Protein AF-A0A8H7Q901-F1 (afdb_monomer)

Foldseek 3Di:
DDDPPPDPPDDDPPDPPDDDDPPDDPDPPPVPPPPVPPDDDDDDDDDDDDDDDDDDPVVVVVVVVVVVVVVVVVVVVVVVVVVVVPDPDDPVVVVVVVVVVVVVVVVVVVVVCCVVCVVVPPPPVPPPLVPQDDDDPVSVVVSVVVVCVVLVVCVPPPCSVVCVVVVLVVVCVVPDPVVVVVVVVVVVVVVVVVVVVVVVVPDDPDDDPDDDDPPPDDPDDDDDDPPPPPPPPPPPPPD

Structure (mmCIF, N/CA/C/O backbone):
data_AF-A0A8H7Q901-F1
#
_entry.id   AF-A0A8H7Q901-F1
#
loop_
_atom_site.group_PDB
_atom_site.id
_atom_site.type_symbol
_atom_site.label_atom_id
_atom_site.label_alt_id
_atom_site.label_comp_id
_atom_site.label_asym_id
_atom_site.label_entity_id
_atom_site.label_seq_id
_atom_site.pdbx_PDB_ins_code
_atom_site.Cartn_x
_atom_site.Cartn_y
_atom_site.Cartn_z
_atom_site.occupancy
_atom_site.B_iso_or_equiv
_atom_site.auth_seq_id
_atom_site.auth_comp_id
_atom_site.auth_asym_id
_atom_site.auth_atom_id
_atom_site.pdbx_PDB_model_num
ATOM 1 N N . MET A 1 1 ? 33.522 -3.440 52.151 1.00 46.22 1 MET A N 1
ATOM 2 C CA . MET A 1 1 ? 33.602 -2.912 50.774 1.00 46.22 1 MET A CA 1
ATOM 3 C C . MET A 1 1 ? 32.156 -2.751 50.307 1.00 46.22 1 MET A C 1
ATOM 5 O O . MET A 1 1 ? 31.699 -3.537 49.499 1.00 46.22 1 MET A O 1
ATOM 9 N N . SER A 1 2 ? 31.296 -1.985 50.985 1.00 53.91 2 SER A N 1
ATOM 10 C CA . SER A 1 2 ? 31.384 -0.541 51.280 1.00 53.91 2 SER A CA 1
ATOM 11 C C . SER A 1 2 ? 31.499 0.274 49.997 1.00 53.91 2 SER A C 1
ATOM 13 O O . SER A 1 2 ? 32.542 0.880 49.797 1.00 53.91 2 SER A O 1
ATOM 15 N N . ASP A 1 3 ? 30.481 0.189 49.129 1.00 59.47 3 ASP A N 1
ATOM 16 C CA . ASP A 1 3 ? 30.225 1.198 48.084 1.00 59.47 3 ASP A CA 1
ATOM 17 C C . ASP A 1 3 ? 28.804 1.105 47.471 1.00 59.47 3 ASP A C 1
ATOM 19 O O . ASP A 1 3 ? 28.636 1.065 46.260 1.00 59.47 3 ASP A O 1
ATOM 23 N N . TRP A 1 4 ? 27.764 0.969 48.305 1.00 64.19 4 TRP A N 1
ATOM 24 C CA . TRP A 1 4 ? 26.349 1.048 47.869 1.00 64.19 4 TRP A CA 1
ATOM 25 C C . TRP A 1 4 ? 25.465 1.831 48.860 1.00 64.19 4 TRP A C 1
ATOM 27 O O . TRP A 1 4 ? 24.243 1.791 48.775 1.00 64.19 4 TRP A O 1
ATOM 37 N N . GLU A 1 5 ? 26.078 2.544 49.811 1.00 56.78 5 GLU A N 1
ATOM 38 C CA . GLU A 1 5 ? 25.387 3.285 50.881 1.00 56.78 5 GLU A CA 1
ATOM 39 C C . GLU A 1 5 ? 25.834 4.756 50.931 1.00 56.78 5 GLU A C 1
ATOM 41 O O . GLU A 1 5 ? 25.843 5.374 51.987 1.00 56.78 5 GLU A O 1
ATOM 46 N N . ASN A 1 6 ? 26.257 5.326 49.796 1.00 56.41 6 ASN A N 1
ATOM 47 C CA . ASN A 1 6 ? 26.693 6.721 49.758 1.00 56.41 6 ASN A CA 1
ATOM 48 C C . ASN A 1 6 ? 26.510 7.374 48.379 1.00 56.41 6 ASN A C 1
ATOM 50 O O . ASN A 1 6 ? 27.482 7.816 47.776 1.00 56.41 6 ASN A O 1
ATOM 54 N N . ASP A 1 7 ? 25.263 7.414 47.904 1.00 52.50 7 ASP A N 1
ATOM 55 C CA . ASP A 1 7 ? 24.845 8.294 46.797 1.00 52.50 7 ASP A CA 1
ATOM 56 C C . ASP A 1 7 ? 23.391 8.775 46.996 1.00 52.50 7 ASP A C 1
ATOM 58 O O . ASP A 1 7 ? 22.541 8.725 46.110 1.00 52.50 7 ASP A O 1
ATOM 62 N N . PHE A 1 8 ? 23.086 9.186 48.231 1.00 44.50 8 PHE A N 1
ATOM 63 C CA . PHE A 1 8 ? 21.979 10.097 48.526 1.00 44.50 8 PHE A CA 1
ATOM 64 C C . PHE A 1 8 ? 22.620 11.456 48.831 1.00 44.50 8 PHE A C 1
ATOM 66 O O . PHE A 1 8 ? 22.685 11.895 49.977 1.00 44.50 8 PHE A O 1
ATOM 73 N N . ASP A 1 9 ? 23.208 12.052 47.791 1.00 44.59 9 ASP A N 1
ATOM 74 C CA . ASP A 1 9 ? 23.588 13.462 47.778 1.00 44.59 9 ASP A CA 1
ATOM 75 C C . ASP A 1 9 ? 22.303 14.288 47.964 1.00 44.59 9 ASP A C 1
ATOM 77 O O . ASP A 1 9 ? 21.451 14.389 47.082 1.00 44.59 9 ASP A O 1
ATOM 81 N N . ASP A 1 10 ? 22.099 14.700 49.213 1.00 53.47 10 ASP A N 1
ATOM 82 C CA . ASP A 1 10 ? 21.760 16.053 49.655 1.00 53.47 10 ASP A CA 1
ATOM 83 C C . ASP A 1 10 ? 21.406 17.051 48.528 1.00 53.47 10 ASP A C 1
ATOM 85 O O . ASP A 1 10 ? 22.178 17.932 48.155 1.00 53.47 10 ASP A O 1
ATOM 89 N N . ASP A 1 11 ? 20.183 16.943 48.013 1.00 46.31 11 ASP A N 1
ATOM 90 C CA . ASP A 1 11 ? 19.504 18.023 47.296 1.00 46.31 11 ASP A CA 1
ATOM 91 C C . ASP A 1 11 ? 18.198 18.323 48.045 1.00 46.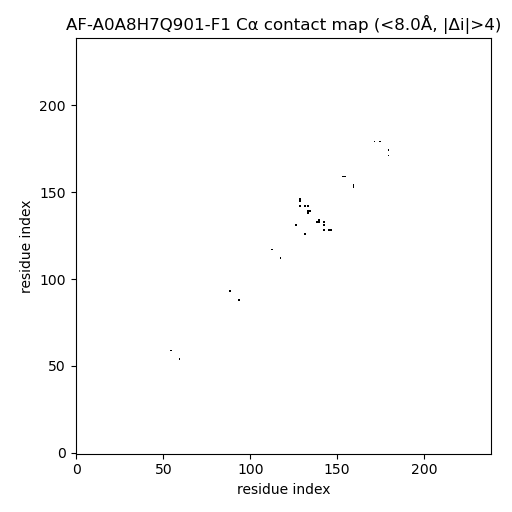31 11 ASP A C 1
ATOM 93 O O . ASP A 1 11 ? 17.118 17.814 47.734 1.00 46.31 11 ASP A O 1
ATOM 97 N N . GLU A 1 12 ? 18.315 19.111 49.117 1.00 49.34 12 GLU A N 1
ATOM 98 C CA . GLU A 1 12 ? 17.187 19.720 49.820 1.00 49.34 12 GLU A CA 1
ATOM 99 C C . GLU A 1 12 ? 16.461 20.716 48.890 1.00 49.34 12 GLU A C 1
ATOM 101 O O . GLU A 1 12 ? 17.015 21.774 48.570 1.00 49.34 12 GLU A O 1
ATOM 106 N N . PRO A 1 13 ? 15.184 20.509 48.507 1.00 46.97 13 PRO A N 1
ATOM 107 C CA . PRO A 1 13 ? 14.391 21.612 47.999 1.00 46.97 13 PRO A CA 1
ATOM 108 C C . PRO A 1 13 ? 13.934 22.460 49.190 1.00 46.97 13 PRO A C 1
ATOM 110 O O . PRO A 1 13 ? 12.958 22.151 49.875 1.00 46.97 13 PRO A O 1
ATOM 113 N N . ILE A 1 14 ? 14.649 23.562 49.418 1.00 47.44 14 ILE A N 1
ATOM 114 C CA . ILE A 1 14 ? 14.268 24.654 50.316 1.00 47.44 14 ILE A CA 1
ATOM 115 C C . ILE A 1 14 ? 12.877 25.137 49.883 1.00 47.44 14 ILE A C 1
ATOM 117 O O . ILE A 1 14 ? 12.739 25.904 48.934 1.00 47.44 14 ILE A O 1
ATOM 121 N N . VAL A 1 15 ? 11.824 24.655 50.540 1.00 47.81 15 VAL A N 1
ATOM 122 C CA . VAL A 1 15 ? 10.441 25.066 50.281 1.00 47.81 15 VAL A CA 1
ATOM 123 C C . VAL A 1 15 ? 10.232 26.484 50.821 1.00 47.81 15 VAL A C 1
ATOM 125 O O . VAL A 1 15 ? 10.213 26.671 52.042 1.00 47.81 15 VAL A O 1
ATOM 128 N N . PRO A 1 16 ? 10.036 27.518 49.977 1.00 49.41 16 PRO A N 1
ATOM 129 C CA . PRO A 1 16 ? 9.579 28.797 50.484 1.00 49.41 16 PRO A CA 1
ATOM 130 C C . PRO A 1 16 ? 8.121 28.638 50.921 1.00 49.41 16 PRO A C 1
ATOM 132 O O . PRO A 1 16 ? 7.214 28.463 50.106 1.00 49.41 16 PRO A O 1
ATOM 135 N N . VAL A 1 17 ? 7.896 28.713 52.232 1.00 53.50 17 VAL A N 1
ATOM 136 C CA . VAL A 1 17 ? 6.573 28.827 52.851 1.00 53.50 17 VAL A CA 1
ATOM 137 C C . VAL A 1 17 ? 5.909 30.110 52.345 1.00 53.50 17 VAL A C 1
ATOM 139 O O . VAL A 1 17 ? 6.085 31.192 52.906 1.00 53.50 17 VAL A O 1
ATOM 142 N N . VAL A 1 18 ? 5.127 30.004 51.271 1.00 53.41 18 VAL A N 1
ATOM 143 C CA . VAL A 1 18 ? 4.243 31.076 50.812 1.00 53.41 18 VAL A CA 1
ATOM 144 C C . VAL A 1 18 ? 2.887 30.889 51.482 1.00 53.41 18 VAL A C 1
ATOM 146 O O . VAL A 1 18 ? 2.008 30.186 50.995 1.00 53.41 18 VAL A O 1
ATOM 149 N N . LYS A 1 19 ? 2.711 31.567 52.619 1.00 53.53 19 LYS A N 1
ATOM 150 C CA . LYS A 1 19 ? 1.390 31.886 53.170 1.00 53.53 19 LYS A CA 1
ATOM 151 C C . LYS A 1 19 ? 0.715 32.916 52.252 1.00 53.53 19 LYS A C 1
ATOM 153 O O . LYS A 1 19 ? 1.080 34.089 52.273 1.00 53.53 19 LYS A O 1
ATOM 158 N N . LYS A 1 20 ? -0.273 32.488 51.467 1.00 51.53 20 LYS A N 1
ATOM 159 C CA . LYS A 1 20 ? -1.279 33.345 50.810 1.00 51.53 20 LYS A CA 1
ATOM 160 C C . LYS A 1 20 ? -2.646 32.744 51.143 1.00 51.53 20 LYS A C 1
ATOM 162 O O . LYS A 1 20 ? -2.979 31.687 50.631 1.00 51.53 20 LYS A O 1
ATOM 167 N N . LYS A 1 21 ? -3.305 33.225 52.203 1.00 50.38 21 LYS A N 1
ATOM 168 C CA . LYS A 1 21 ? -4.365 34.251 52.119 1.00 50.38 21 LYS A CA 1
ATOM 169 C C . LYS A 1 21 ? -5.411 33.904 51.049 1.00 50.38 21 LYS A C 1
ATOM 171 O O . LYS A 1 21 ? -5.383 34.479 49.970 1.00 50.38 21 LYS A O 1
ATOM 176 N N . TRP A 1 22 ? -6.281 32.961 51.402 1.00 44.06 22 TRP A N 1
ATOM 177 C CA . TRP A 1 22 ? -7.620 32.738 50.836 1.00 44.06 22 TRP A CA 1
ATOM 178 C C . TRP A 1 22 ? -8.606 32.518 51.994 1.00 44.06 22 TRP A C 1
ATOM 180 O O . TRP A 1 22 ? -9.410 31.598 52.001 1.00 44.06 22 TRP A O 1
ATOM 190 N N . ASP A 1 23 ? -8.433 33.339 53.025 1.00 48.22 23 ASP A N 1
ATOM 191 C CA . ASP A 1 23 ? -9.336 33.498 54.156 1.00 48.22 23 ASP A CA 1
ATOM 192 C C . ASP A 1 23 ? -9.845 34.930 53.998 1.00 48.22 23 ASP A C 1
ATOM 194 O O . ASP A 1 23 ? -9.085 35.846 54.323 1.00 48.22 23 ASP A O 1
ATOM 198 N N . ASP A 1 24 ? -10.962 35.080 53.267 1.00 44.91 24 ASP A N 1
ATOM 199 C CA . ASP A 1 24 ? -11.898 36.226 53.207 1.00 44.91 24 ASP A CA 1
ATOM 200 C C . ASP A 1 24 ? -12.668 36.248 51.861 1.00 44.91 24 ASP A C 1
ATOM 202 O O . ASP A 1 24 ? -12.424 37.092 51.001 1.00 44.91 24 ASP A O 1
ATOM 206 N N . GLU A 1 25 ? -13.586 35.300 51.647 1.00 41.22 25 GLU A N 1
ATOM 207 C CA . GLU A 1 25 ? -14.764 35.567 50.803 1.00 41.22 25 GLU A CA 1
ATOM 208 C C . GLU A 1 25 ? -15.979 34.888 51.439 1.00 41.22 25 GLU A C 1
ATOM 210 O O . GLU A 1 25 ? -16.488 33.853 51.013 1.00 41.22 25 GLU A O 1
ATOM 215 N N . ASP A 1 26 ? -16.355 35.490 52.563 1.00 52.47 26 ASP A N 1
ATOM 216 C CA . ASP A 1 26 ? -17.619 35.365 53.271 1.00 52.47 26 ASP A CA 1
ATOM 217 C C . ASP A 1 26 ? -18.757 35.828 52.341 1.00 52.47 26 ASP A C 1
ATOM 219 O O . ASP A 1 26 ? -19.263 36.948 52.423 1.00 52.47 26 ASP A O 1
ATOM 223 N N . VAL A 1 27 ? -19.115 34.975 51.384 1.00 44.22 27 VAL A N 1
ATOM 224 C CA . VAL A 1 27 ? -20.423 35.007 50.737 1.00 44.22 27 VAL A CA 1
ATOM 225 C C . VAL A 1 27 ? -21.016 33.624 50.911 1.00 44.22 27 VAL A C 1
ATOM 227 O O . VAL A 1 27 ? -20.783 32.697 50.137 1.00 44.22 27 VAL A O 1
ATOM 230 N N . GLU A 1 28 ? -21.775 33.514 51.998 1.00 47.75 28 GLU A N 1
ATOM 231 C CA . GLU A 1 28 ? -22.986 32.714 52.080 1.00 47.75 28 GLU A CA 1
ATOM 232 C C . GLU A 1 28 ? -23.812 32.924 50.798 1.00 47.75 28 GLU A C 1
ATOM 234 O O . GLU A 1 28 ? -24.764 33.702 50.760 1.00 47.75 28 GLU A O 1
ATOM 239 N N . ASP A 1 29 ? -23.461 32.221 49.721 1.00 41.72 29 ASP A N 1
ATOM 240 C CA . ASP A 1 29 ? -24.448 31.831 48.729 1.00 41.72 29 ASP A CA 1
ATOM 241 C C . ASP A 1 29 ? -25.296 30.765 49.420 1.00 41.72 29 ASP A C 1
ATOM 243 O O . ASP A 1 29 ? -25.076 29.555 49.336 1.00 41.72 29 ASP A O 1
ATOM 247 N N . ASP A 1 30 ? -26.261 31.277 50.178 1.00 47.97 30 ASP A N 1
ATOM 248 C CA . ASP A 1 30 ? -27.582 30.709 50.344 1.00 47.97 30 ASP A CA 1
ATOM 249 C C . ASP A 1 30 ? -28.081 30.335 48.939 1.00 47.97 30 ASP A C 1
ATOM 251 O O . ASP A 1 30 ? -28.736 31.113 48.235 1.00 47.97 30 ASP A O 1
ATOM 255 N N . ILE A 1 31 ? -27.657 29.153 48.469 1.00 44.69 31 ILE A N 1
ATOM 256 C CA . ILE A 1 31 ? -28.121 28.503 47.244 1.00 44.69 31 ILE A CA 1
ATOM 257 C C . ILE A 1 31 ? -29.565 28.088 47.514 1.00 44.69 31 ILE A C 1
ATOM 259 O O . ILE A 1 31 ? -29.903 26.934 47.745 1.00 44.69 31 ILE A O 1
ATOM 263 N N . LYS A 1 32 ? -30.416 29.109 47.479 1.00 50.25 32 LYS A N 1
ATOM 264 C CA . LYS A 1 32 ? -31.666 29.175 46.751 1.00 50.25 32 LYS A CA 1
ATOM 265 C C . LYS A 1 32 ? -32.485 27.889 46.833 1.00 50.25 32 LYS A C 1
ATOM 267 O O . LYS A 1 32 ? -32.795 27.274 45.816 1.00 50.25 32 LYS A O 1
ATOM 272 N N . GLU A 1 33 ? -33.012 27.637 48.026 1.00 44.81 33 GLU A N 1
ATOM 273 C CA . GLU A 1 33 ? -34.285 26.924 48.220 1.00 44.81 33 GLU A CA 1
ATOM 274 C C . GLU A 1 33 ? -35.483 27.681 47.579 1.00 44.81 33 GLU A C 1
ATOM 276 O O . GLU A 1 33 ? -36.621 27.233 47.618 1.00 44.81 33 GLU A O 1
ATOM 281 N N . SER A 1 34 ? -35.245 28.804 46.889 1.00 49.66 34 SER A N 1
ATOM 282 C CA . SER A 1 34 ? -36.227 29.590 46.125 1.00 49.66 34 SER A CA 1
ATOM 283 C C . SER A 1 34 ? -36.411 29.092 44.673 1.00 49.66 34 SER A C 1
ATOM 285 O O . SER A 1 34 ? -36.501 29.882 43.734 1.00 49.66 34 SER A O 1
ATOM 287 N N . TRP A 1 35 ? -36.446 27.770 44.477 1.00 57.84 35 TRP A N 1
ATOM 288 C CA . TRP A 1 35 ? -36.958 27.133 43.248 1.00 57.84 35 TRP A CA 1
ATOM 289 C C . TRP A 1 35 ? -38.221 26.277 43.485 1.00 57.84 35 TRP A C 1
ATOM 291 O O . TRP A 1 35 ? -38.806 25.814 42.510 1.00 57.84 35 TRP A O 1
ATOM 301 N N . GLU A 1 36 ? -38.694 26.127 44.733 1.00 43.22 36 GLU A N 1
ATOM 302 C CA . GLU A 1 36 ? -40.041 25.597 45.055 1.00 43.22 36 GLU A CA 1
ATOM 303 C C . GLU A 1 36 ? -41.056 26.694 45.453 1.00 43.22 36 GLU A C 1
ATOM 305 O O . GLU A 1 36 ? -42.213 26.385 45.712 1.00 43.22 36 GLU A O 1
ATOM 310 N N . GLU A 1 37 ? -40.677 27.979 45.432 1.00 43.84 37 GLU A N 1
ATOM 311 C CA . GLU A 1 37 ? -41.572 29.112 45.746 1.00 43.84 37 GLU A CA 1
ATOM 312 C C . GLU A 1 37 ? -41.790 30.012 44.513 1.00 43.84 37 GLU A C 1
ATOM 314 O O . GLU A 1 37 ? -41.541 31.216 44.517 1.00 43.84 37 GLU A O 1
ATOM 319 N N . SER A 1 38 ? -42.216 29.401 43.407 1.00 39.56 38 SER A N 1
ATOM 320 C CA . SER A 1 38 ? -42.830 30.115 42.284 1.00 39.56 38 SER A CA 1
ATOM 321 C C . SER A 1 38 ? -44.198 29.502 42.008 1.00 39.56 38 SER A C 1
ATOM 323 O O . SER A 1 38 ? -44.419 28.831 41.004 1.00 39.56 38 SER A O 1
ATOM 325 N N . ASP A 1 39 ? -45.108 29.720 42.951 1.00 39.19 39 ASP A N 1
ATOM 326 C CA . ASP A 1 39 ? -46.543 29.653 42.715 1.00 39.19 39 ASP A CA 1
ATOM 327 C C . ASP A 1 39 ? -47.197 30.814 43.474 1.00 39.19 39 ASP A C 1
ATOM 329 O O . ASP A 1 39 ? -46.794 31.131 44.589 1.00 39.19 39 ASP A O 1
ATOM 333 N N . GLU A 1 40 ? -48.210 31.417 42.847 1.00 34.03 40 GLU A N 1
ATOM 334 C CA . GLU A 1 40 ? -49.177 32.361 43.436 1.00 34.03 40 GLU A CA 1
ATOM 335 C C . GLU A 1 40 ? -48.889 33.882 43.311 1.00 34.03 40 GLU A C 1
ATOM 337 O O . GLU A 1 40 ? -48.446 34.538 44.244 1.00 34.03 40 GLU A O 1
ATOM 342 N N . GLU A 1 41 ? -49.225 34.481 42.153 1.00 36.97 41 GLU A N 1
ATOM 343 C CA . GLU A 1 41 ? -50.292 35.510 42.038 1.00 36.97 41 GLU A CA 1
ATOM 344 C C . GLU A 1 41 ? -50.322 36.199 40.651 1.00 36.97 41 GLU A C 1
ATOM 346 O O . GLU A 1 41 ? -49.632 37.182 40.412 1.00 36.97 41 GLU A O 1
ATOM 351 N N . GLU A 1 42 ? -51.218 35.760 39.753 1.00 37.31 42 GLU A N 1
ATOM 352 C CA . GLU A 1 42 ? -51.995 36.681 38.899 1.00 37.31 42 GLU A CA 1
ATOM 353 C C . GLU A 1 42 ? -53.258 35.983 38.338 1.00 37.31 42 GLU A C 1
ATOM 355 O O . GLU A 1 42 ? -53.218 34.895 37.764 1.00 37.31 42 GLU A O 1
ATOM 360 N N . LYS A 1 43 ? -54.423 36.606 38.539 1.00 38.03 43 LYS A N 1
ATOM 361 C CA . LYS A 1 43 ? -55.767 36.193 38.070 1.00 38.03 43 LYS A CA 1
ATOM 362 C C . LYS A 1 43 ? -56.199 37.102 36.878 1.00 38.03 43 LYS A C 1
ATOM 364 O O . LYS A 1 43 ? -55.644 38.181 36.738 1.00 38.03 43 LYS A O 1
ATOM 369 N N . PRO A 1 44 ? -57.305 36.843 36.137 1.00 44.44 44 PRO A N 1
ATOM 370 C CA . PRO A 1 44 ? -57.456 35.884 35.029 1.00 44.44 44 PRO A CA 1
ATOM 371 C C . PRO A 1 44 ? -58.153 36.513 33.781 1.00 44.44 44 PRO A C 1
ATOM 373 O O . PRO A 1 44 ? -58.813 37.538 33.898 1.00 44.44 44 PRO A O 1
ATOM 376 N N . GLN A 1 45 ? -58.157 35.865 32.605 1.00 37.34 45 GLN A N 1
ATOM 377 C CA . GLN A 1 45 ? -59.245 36.007 31.605 1.00 37.34 45 GLN A CA 1
ATOM 378 C C . GLN A 1 45 ? -59.434 34.717 30.776 1.00 37.34 45 GLN A C 1
ATOM 380 O O . GLN A 1 45 ? -58.510 33.911 30.682 1.00 37.34 45 GLN A O 1
ATOM 385 N N . PRO A 1 46 ? -60.654 34.449 30.265 1.00 47.88 46 PRO A N 1
ATOM 386 C CA . PRO A 1 46 ? -61.223 33.106 30.259 1.00 47.88 46 PRO A CA 1
ATOM 387 C C . PRO A 1 46 ? -61.273 32.469 28.867 1.00 47.88 46 PRO A C 1
ATOM 389 O O . PRO A 1 46 ? -61.661 33.109 27.895 1.00 47.88 46 PRO A O 1
ATOM 392 N N . VAL A 1 47 ? -61.024 31.160 28.791 1.00 37.84 47 VAL A N 1
ATOM 393 C CA . VAL A 1 47 ? -61.486 30.329 27.671 1.00 37.84 47 VAL A CA 1
ATOM 394 C C . VAL A 1 47 ? -61.969 28.970 28.174 1.00 37.84 47 VAL A C 1
ATOM 396 O O . VAL A 1 47 ? -61.295 28.261 28.915 1.00 37.84 47 VAL A O 1
ATOM 399 N N . ALA A 1 48 ? -63.210 28.690 27.787 1.00 49.16 48 ALA A N 1
ATOM 400 C CA . ALA A 1 48 ? -64.056 27.534 28.039 1.00 49.16 48 ALA A CA 1
ATOM 401 C C . ALA A 1 48 ? -63.345 26.179 28.237 1.00 49.16 48 ALA A C 1
ATOM 403 O O . ALA A 1 48 ? -62.672 25.676 27.341 1.00 49.16 48 ALA A O 1
ATOM 404 N N . ALA A 1 49 ? -63.644 25.526 29.365 1.00 47.41 49 ALA A N 1
ATOM 405 C CA . ALA A 1 49 ? -63.414 24.100 29.578 1.00 47.41 49 ALA A CA 1
ATOM 406 C C . ALA A 1 49 ? -64.730 23.401 29.986 1.00 47.41 49 ALA A C 1
ATOM 408 O O . ALA A 1 49 ? -65.531 23.982 30.727 1.00 47.41 49 ALA A O 1
ATOM 409 N N . PRO A 1 50 ? -64.971 22.164 29.518 1.00 47.28 50 PRO A N 1
ATOM 410 C CA . PRO A 1 50 ? -66.194 21.415 29.778 1.00 47.28 50 PRO A CA 1
ATOM 411 C C . PRO A 1 50 ? -66.274 20.934 31.237 1.00 47.28 50 PRO A C 1
ATOM 413 O O . PRO A 1 50 ? -65.272 20.800 31.939 1.00 47.28 50 PRO A O 1
ATOM 416 N N . ALA A 1 51 ? -67.506 20.693 31.686 1.00 55.09 51 ALA A N 1
ATOM 417 C CA . ALA A 1 51 ? -67.912 20.393 33.057 1.00 55.09 51 ALA A CA 1
ATOM 418 C C . ALA A 1 51 ? -67.003 19.392 33.809 1.00 55.09 51 ALA A C 1
ATOM 420 O O . ALA A 1 51 ? -67.023 18.187 33.549 1.00 55.09 51 ALA A O 1
ATOM 421 N N . LYS A 1 52 ? -66.271 19.883 34.821 1.00 55.53 52 LYS A N 1
ATOM 422 C CA . LYS A 1 52 ? -65.569 19.046 35.806 1.00 55.53 52 LYS A CA 1
ATOM 423 C C . LYS A 1 52 ? -66.547 18.589 36.890 1.00 55.53 52 LYS A C 1
ATOM 425 O O . LYS A 1 52 ? -67.160 19.397 37.587 1.00 55.53 52 LYS A O 1
ATOM 430 N N . LYS A 1 53 ? -66.674 17.271 37.035 1.00 58.91 53 LYS A N 1
ATOM 431 C CA . LYS A 1 53 ? -67.351 16.615 38.158 1.00 58.91 53 LYS A CA 1
ATOM 432 C C . LYS A 1 53 ? -66.622 16.998 39.454 1.00 58.91 53 LYS A C 1
ATOM 434 O O . LYS A 1 53 ? -65.399 16.913 39.519 1.00 58.91 53 LYS A O 1
ATOM 439 N N . LYS A 1 54 ? -67.370 17.447 40.465 1.00 58.34 54 LYS A N 1
ATOM 440 C CA . LYS A 1 54 ? -66.842 17.820 41.784 1.00 58.34 54 LYS A CA 1
ATOM 441 C C . LYS A 1 54 ? -66.282 16.574 42.475 1.00 58.34 54 LYS A C 1
ATOM 443 O O . LYS A 1 54 ? -67.050 15.705 42.877 1.00 58.34 54 LYS A O 1
ATOM 448 N N . ILE A 1 55 ? -64.963 16.495 42.597 1.00 60.00 55 ILE A N 1
ATOM 449 C CA . ILE A 1 55 ? -64.287 15.529 43.466 1.00 60.00 55 ILE A CA 1
ATOM 450 C C . ILE A 1 55 ? -64.456 16.050 44.909 1.00 60.00 55 ILE A C 1
ATOM 452 O O . ILE A 1 55 ? -64.178 17.228 45.153 1.00 60.00 55 ILE A O 1
ATOM 456 N N . PRO A 1 56 ? -64.991 15.257 45.853 1.00 65.12 56 PRO A N 1
ATOM 457 C CA . PRO A 1 56 ? -65.249 15.703 47.221 1.00 65.12 56 PRO A CA 1
ATOM 458 C C . PRO A 1 56 ? -63.941 16.040 47.955 1.00 65.12 56 PRO A C 1
ATOM 460 O O . PRO A 1 56 ? -62.953 15.322 47.826 1.00 65.12 56 PRO A O 1
ATOM 463 N N . LEU A 1 57 ? -63.948 17.101 48.774 1.00 59.06 57 LEU A N 1
ATOM 464 C CA . LEU A 1 57 ? -62.793 17.581 49.560 1.00 59.06 57 LEU A CA 1
ATOM 465 C C . LEU A 1 57 ? -62.078 16.468 50.354 1.00 59.06 57 LEU A C 1
ATOM 467 O O . LEU A 1 57 ? -60.864 16.516 50.509 1.00 59.06 57 LEU A O 1
ATOM 471 N N . ALA A 1 58 ? -62.810 15.444 50.797 1.00 62.91 58 ALA A N 1
ATOM 472 C CA . ALA A 1 58 ? -62.261 14.287 51.503 1.00 62.91 58 ALA A CA 1
ATOM 473 C C . ALA A 1 58 ? -61.267 13.455 50.666 1.00 62.91 58 ALA A C 1
ATOM 475 O O . ALA A 1 58 ? -60.309 12.927 51.217 1.00 62.91 58 ALA A O 1
ATOM 476 N N . GLN A 1 59 ? -61.443 13.369 49.343 1.00 68.00 59 GLN A N 1
ATOM 477 C CA . GLN A 1 59 ? -60.515 12.642 48.466 1.00 68.00 59 GLN A CA 1
ATOM 478 C C . GLN A 1 59 ? -59.214 13.421 48.238 1.00 68.00 59 GLN A C 1
ATOM 480 O O . GLN A 1 59 ? -58.149 12.819 48.208 1.00 68.00 59 GLN A O 1
ATOM 485 N N . LYS A 1 60 ? -59.278 14.758 48.187 1.00 70.25 60 LYS A N 1
ATOM 486 C CA . LYS A 1 60 ? -58.087 15.617 48.064 1.00 70.25 60 LYS A CA 1
ATOM 487 C C . LYS A 1 60 ? -57.262 15.672 49.359 1.00 70.25 60 LYS A C 1
ATOM 489 O O . LYS A 1 60 ? -56.049 15.839 49.311 1.00 70.25 60 LYS A O 1
ATOM 494 N N . ILE A 1 61 ? -57.913 15.514 50.515 1.00 71.12 61 ILE A N 1
ATOM 495 C CA . ILE A 1 61 ? -57.235 15.392 51.815 1.00 71.12 61 ILE A CA 1
ATOM 496 C C . ILE A 1 61 ? -56.549 14.024 51.931 1.00 71.12 61 ILE A C 1
ATOM 498 O O . ILE A 1 61 ? -55.399 13.967 52.351 1.00 71.12 61 ILE A O 1
ATOM 502 N N . ALA A 1 62 ? -57.208 12.946 51.495 1.00 75.06 62 ALA A N 1
ATOM 503 C CA . ALA A 1 62 ? -56.611 11.610 51.478 1.00 75.06 62 ALA A CA 1
ATOM 504 C C . ALA A 1 62 ? -55.427 11.497 50.496 1.00 75.06 62 ALA A C 1
ATOM 506 O O . ALA A 1 62 ? -54.426 10.867 50.815 1.00 75.06 62 ALA A O 1
ATOM 507 N N . GLU A 1 63 ? -55.508 12.141 49.329 1.00 78.62 63 GLU A N 1
ATOM 508 C CA . GLU A 1 63 ? -54.423 12.173 48.337 1.00 78.62 63 GLU A CA 1
ATOM 509 C C . GLU A 1 63 ? -53.195 12.947 48.846 1.00 78.62 63 GLU A C 1
ATOM 511 O O . GLU A 1 63 ? -52.077 12.449 48.751 1.00 78.62 63 GLU A O 1
ATOM 516 N N . ARG A 1 64 ? -53.400 14.106 49.490 1.00 79.25 64 ARG A N 1
ATOM 517 C CA . ARG A 1 64 ? -52.314 14.885 50.109 1.00 79.25 64 ARG A CA 1
ATOM 518 C C . ARG A 1 64 ? -51.648 14.145 51.275 1.00 79.25 64 ARG A C 1
ATOM 520 O O . ARG A 1 64 ? -50.432 14.191 51.404 1.00 79.25 64 ARG A O 1
ATOM 527 N N . GLN A 1 65 ? -52.427 13.444 52.100 1.00 81.44 65 GLN A N 1
ATOM 528 C CA . GLN A 1 65 ? -51.885 12.619 53.186 1.00 81.44 65 GLN A CA 1
ATOM 529 C C . GLN A 1 65 ? -51.081 11.427 52.650 1.00 81.44 65 GLN A C 1
ATOM 531 O O . GLN A 1 65 ? -50.015 11.126 53.177 1.00 81.44 65 GLN A O 1
ATOM 536 N N . ALA A 1 66 ? -51.539 10.791 51.567 1.00 82.69 66 ALA A N 1
ATOM 537 C CA . ALA A 1 66 ? -50.804 9.702 50.928 1.00 82.69 66 ALA A CA 1
ATOM 538 C C . ALA A 1 66 ? -49.478 10.175 50.301 1.00 82.69 66 ALA A C 1
ATOM 540 O O . ALA A 1 66 ? -48.478 9.463 50.359 1.00 82.69 66 ALA A O 1
ATOM 541 N N . GLU A 1 67 ? -49.442 11.372 49.715 1.00 82.50 67 GLU A N 1
ATOM 542 C CA . GLU A 1 67 ? -48.216 11.961 49.165 1.00 82.50 67 GLU A CA 1
ATOM 543 C C . GLU A 1 67 ? -47.208 12.334 50.262 1.00 82.50 67 GLU A C 1
ATOM 545 O O . GLU A 1 67 ? -46.018 12.041 50.138 1.00 82.50 67 GLU A O 1
ATOM 550 N N . GLU A 1 68 ? -47.681 12.890 51.379 1.00 84.12 68 GLU A N 1
ATOM 551 C CA . GLU A 1 68 ? -46.846 13.217 52.538 1.00 84.12 68 GLU A CA 1
ATOM 552 C C . GLU A 1 68 ? -46.277 11.955 53.209 1.00 84.12 68 GLU A C 1
ATOM 554 O O . GLU A 1 68 ? -45.099 11.915 53.573 1.00 84.12 68 GLU A O 1
ATOM 559 N N . GLU A 1 69 ? -47.062 10.876 53.287 1.00 85.81 69 GLU A N 1
ATOM 560 C CA . GLU A 1 69 ? -46.579 9.568 53.738 1.00 85.81 69 GLU A CA 1
ATOM 561 C C . GLU A 1 69 ? -45.539 8.969 52.782 1.00 85.81 69 GLU A C 1
ATOM 563 O O . GLU A 1 69 ? -44.533 8.436 53.252 1.00 85.81 69 GLU A O 1
ATOM 568 N N . ARG A 1 70 ? -45.712 9.100 51.457 1.00 85.69 70 ARG A N 1
ATOM 569 C CA . ARG A 1 70 ? -44.700 8.657 50.480 1.00 85.69 70 ARG A CA 1
ATOM 570 C C . ARG A 1 70 ? -43.407 9.459 50.592 1.00 85.69 70 ARG A C 1
ATOM 572 O O . ARG A 1 70 ? -42.339 8.855 50.635 1.00 85.69 70 ARG A O 1
ATOM 579 N N . LYS A 1 71 ? -43.490 10.788 50.714 1.00 87.75 71 LYS A N 1
ATOM 580 C CA . LYS A 1 71 ? -42.318 11.662 50.889 1.00 87.75 71 LYS A CA 1
ATOM 581 C C . LYS A 1 71 ? -41.596 11.359 52.205 1.00 87.75 71 LYS A C 1
ATOM 583 O O . LYS A 1 71 ? -40.370 11.307 52.244 1.00 87.75 71 LYS A O 1
ATOM 588 N N . LYS A 1 72 ? -42.338 11.076 53.281 1.00 86.81 72 LYS A N 1
ATOM 589 C CA . LYS A 1 72 ? -41.765 10.669 54.572 1.00 86.81 72 LYS A CA 1
ATOM 590 C C . LYS A 1 72 ? -41.096 9.296 54.509 1.00 86.81 72 LYS A C 1
ATOM 592 O O . LYS A 1 72 ? -40.027 9.135 55.087 1.00 86.81 72 LYS A O 1
ATOM 597 N N . GLN A 1 73 ? -41.688 8.330 53.806 1.00 84.19 73 GLN A N 1
ATOM 598 C CA . GLN A 1 73 ? -41.075 7.016 53.581 1.00 84.19 73 GLN A CA 1
ATOM 599 C C . GLN A 1 73 ? -39.806 7.120 52.731 1.00 84.19 73 GLN A C 1
ATOM 601 O O . GLN A 1 73 ? -38.830 6.441 53.023 1.00 84.19 73 GLN A O 1
ATOM 606 N N . GLU A 1 74 ? -39.783 7.994 51.725 1.00 85.69 74 GLU A N 1
ATOM 607 C CA . GLU A 1 74 ? -38.595 8.239 50.903 1.00 85.69 74 GLU A CA 1
ATOM 608 C C . GLU A 1 74 ? -37.475 8.923 51.698 1.00 85.69 74 GLU A C 1
ATOM 610 O O . GLU A 1 74 ? -36.317 8.520 51.608 1.00 85.69 74 GLU A O 1
ATOM 615 N N . LEU A 1 75 ? -37.808 9.907 52.541 1.00 81.75 75 LEU A N 1
ATOM 616 C CA . LEU A 1 75 ? -36.836 10.540 53.436 1.00 81.75 75 LEU A CA 1
ATOM 617 C C . LEU A 1 75 ? -36.312 9.577 54.505 1.00 81.75 75 LEU A C 1
ATOM 619 O O . LEU A 1 75 ? -35.121 9.608 54.806 1.00 81.75 75 LEU A O 1
ATOM 623 N N . ASP A 1 76 ? -37.164 8.717 55.065 1.00 83.12 76 ASP A N 1
ATOM 624 C CA . ASP A 1 76 ? -36.746 7.699 56.033 1.00 83.12 76 ASP A CA 1
ATOM 625 C C . ASP A 1 76 ? -35.890 6.613 55.368 1.00 83.12 76 ASP A C 1
ATOM 627 O O . ASP A 1 76 ? -34.845 6.246 55.899 1.00 83.12 76 ASP A O 1
ATOM 631 N N . ALA A 1 77 ? -36.241 6.194 54.147 1.00 82.81 77 ALA A N 1
ATOM 632 C CA . ALA A 1 77 ? -35.425 5.298 53.335 1.00 82.81 77 ALA A CA 1
ATOM 633 C C . ALA A 1 77 ? -34.050 5.917 53.044 1.00 82.81 77 ALA A C 1
ATOM 635 O O . ALA A 1 77 ? -33.032 5.296 53.346 1.00 82.81 77 ALA A O 1
ATOM 636 N N . LYS A 1 78 ? -33.998 7.172 52.587 1.00 83.00 78 LYS A N 1
ATOM 637 C CA . LYS A 1 78 ? -32.748 7.903 52.327 1.00 83.00 78 LYS A CA 1
ATOM 638 C C . LYS A 1 78 ? -31.925 8.115 53.600 1.00 83.00 78 LYS A C 1
ATOM 640 O O . LYS A 1 78 ? -30.704 7.985 53.579 1.00 83.00 78 LYS A O 1
ATOM 645 N N . ARG A 1 79 ? -32.571 8.392 54.737 1.00 78.19 79 ARG A N 1
ATOM 646 C CA . ARG A 1 79 ? -31.908 8.524 56.044 1.00 78.19 79 ARG A CA 1
ATOM 647 C C . ARG A 1 79 ? -31.367 7.186 56.543 1.00 78.19 79 ARG A C 1
ATOM 649 O O . ARG A 1 79 ? -30.273 7.157 57.098 1.00 78.19 79 ARG A O 1
ATOM 656 N N . SER A 1 80 ? -32.097 6.094 56.328 1.00 73.25 80 SER A N 1
ATOM 657 C CA . SER A 1 80 ? -31.651 4.739 56.660 1.00 73.25 80 SER A CA 1
ATOM 658 C C . SER A 1 80 ? -30.497 4.285 55.761 1.00 73.25 80 SER A C 1
ATOM 660 O O . SER A 1 80 ? -29.556 3.667 56.243 1.00 73.25 80 SER A O 1
ATOM 662 N N . GLU A 1 81 ? -30.499 4.666 54.483 1.00 75.88 81 GLU A N 1
ATOM 663 C CA . GLU A 1 81 ? -29.415 4.398 53.537 1.00 75.88 81 GLU A CA 1
ATOM 664 C C . GLU A 1 81 ? -28.146 5.176 53.905 1.00 75.88 81 GLU A C 1
ATOM 666 O O . GLU A 1 81 ? -27.057 4.607 53.930 1.00 75.88 81 GLU A O 1
ATOM 671 N N . LEU A 1 82 ? -28.284 6.448 54.294 1.00 71.12 82 LEU A N 1
ATOM 672 C CA . LEU A 1 82 ? -27.180 7.248 54.827 1.00 71.12 82 LEU A CA 1
ATOM 673 C C . LEU A 1 82 ? -26.661 6.703 56.166 1.00 71.12 82 LEU A C 1
ATOM 675 O O . LEU A 1 82 ? -25.454 6.694 56.386 1.00 71.12 82 LEU A O 1
ATOM 679 N N . ALA A 1 83 ? -27.539 6.208 57.042 1.00 71.31 83 ALA A N 1
ATOM 680 C CA . ALA A 1 83 ? -27.143 5.578 58.302 1.00 71.31 83 ALA A CA 1
ATOM 681 C C . ALA A 1 83 ? -26.434 4.227 58.090 1.00 71.31 83 ALA A C 1
ATOM 683 O O . ALA A 1 83 ? -25.471 3.933 58.792 1.00 71.31 83 ALA A O 1
ATOM 684 N N . ASN A 1 84 ? -26.859 3.439 57.095 1.00 65.44 84 ASN A N 1
ATOM 685 C CA . ASN A 1 84 ? -26.184 2.205 56.684 1.00 65.44 84 ASN A CA 1
ATOM 686 C C . ASN A 1 84 ? -24.838 2.489 55.997 1.00 65.44 84 ASN A C 1
ATOM 688 O O . ASN A 1 84 ? -23.885 1.741 56.185 1.00 65.44 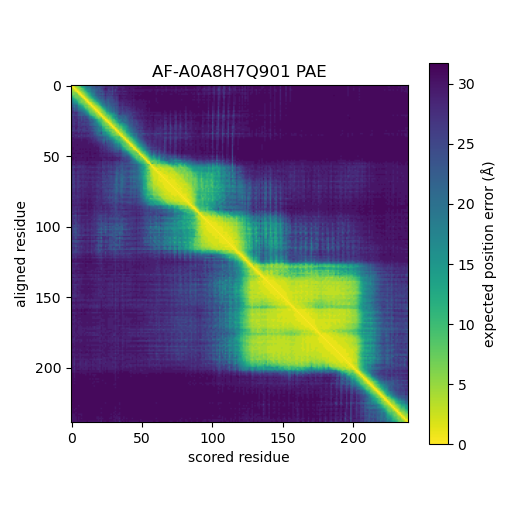84 ASN A O 1
ATOM 692 N N . ARG A 1 85 ? -24.728 3.594 55.247 1.00 61.16 85 ARG A N 1
ATOM 693 C CA . ARG A 1 85 ? -23.465 4.080 54.668 1.00 61.16 85 ARG A CA 1
ATOM 694 C C . ARG A 1 85 ? -22.495 4.605 55.735 1.00 61.16 85 ARG A C 1
ATOM 696 O O . ARG A 1 85 ? -21.292 4.507 55.545 1.00 61.16 85 ARG A O 1
ATOM 703 N N . ALA A 1 86 ? -23.010 5.166 56.830 1.00 59.06 86 ALA A N 1
ATOM 704 C CA . ALA A 1 86 ? -22.225 5.741 57.924 1.00 59.06 86 ALA A CA 1
ATOM 705 C C . ALA A 1 86 ? -21.788 4.720 58.990 1.00 59.06 86 ALA A C 1
ATOM 707 O O . ALA A 1 86 ? -21.159 5.108 59.979 1.00 59.06 86 ALA A O 1
ATOM 708 N N . GLN A 1 87 ? -22.113 3.432 58.829 1.00 55.44 87 GLN A N 1
ATOM 709 C CA . GLN A 1 87 ? -21.515 2.404 59.675 1.00 55.44 87 GLN A CA 1
ATOM 710 C C . GLN A 1 87 ? -20.007 2.321 59.391 1.00 55.44 87 GLN A C 1
ATOM 712 O O . GLN A 1 87 ? -19.619 2.339 58.223 1.00 55.44 87 GLN A O 1
ATOM 717 N N . PRO A 1 88 ? -19.153 2.249 60.431 1.00 51.56 88 PRO A N 1
ATOM 718 C CA . PRO A 1 88 ? -17.719 2.100 60.248 1.00 51.56 88 PRO A CA 1
ATOM 719 C C . PRO A 1 88 ? -17.463 0.745 59.595 1.00 51.56 88 PRO A C 1
ATOM 721 O O . PRO A 1 88 ? -17.625 -0.307 60.209 1.00 51.56 88 PRO A O 1
ATOM 724 N N . GLU A 1 89 ? -17.126 0.803 58.318 1.00 56.50 89 GLU A N 1
ATOM 725 C CA . GLU A 1 89 ? -16.750 -0.342 57.510 1.00 56.50 89 GLU A CA 1
ATOM 726 C C . GLU A 1 89 ? -15.486 -0.964 58.105 1.00 56.50 89 GLU A C 1
ATOM 728 O O . GLU A 1 89 ? -14.548 -0.256 58.478 1.00 56.50 89 GLU A O 1
ATOM 733 N N . THR A 1 90 ? -15.453 -2.287 58.217 1.00 60.56 90 THR A N 1
ATOM 734 C CA . THR A 1 90 ? -14.217 -3.001 58.534 1.00 60.56 90 THR A CA 1
ATOM 735 C C . THR A 1 90 ? -13.189 -2.752 57.424 1.00 60.56 90 THR A C 1
ATOM 737 O O . THR A 1 90 ? -13.553 -2.568 56.262 1.00 60.56 90 THR A O 1
ATOM 740 N N . ASP A 1 91 ? -11.893 -2.750 57.754 1.00 61.56 91 ASP A N 1
ATOM 741 C CA . ASP A 1 91 ? -10.810 -2.424 56.804 1.00 61.56 91 ASP A CA 1
ATOM 742 C C . ASP A 1 91 ? -10.849 -3.265 55.504 1.00 61.56 91 ASP A C 1
ATOM 744 O O . ASP A 1 91 ? -10.409 -2.812 54.445 1.00 61.56 91 ASP A O 1
ATOM 748 N N . GLU A 1 92 ? -11.420 -4.473 55.565 1.00 57.75 92 GLU A N 1
ATOM 749 C CA . GLU A 1 92 ? -11.633 -5.367 54.420 1.00 57.75 92 GLU A CA 1
ATOM 750 C C . GLU A 1 92 ? -12.723 -4.852 53.462 1.00 57.75 92 GLU A C 1
ATOM 752 O O . GLU A 1 92 ? -12.530 -4.842 52.246 1.00 57.75 92 GLU A O 1
ATOM 757 N N . GLU A 1 93 ? -13.833 -4.326 53.981 1.00 67.06 93 GLU A N 1
ATOM 758 C CA . GLU A 1 93 ? -14.914 -3.773 53.157 1.00 67.06 93 GLU A CA 1
ATOM 759 C C . GLU A 1 93 ? -14.542 -2.415 52.536 1.00 67.06 93 GLU A C 1
ATOM 761 O O . GLU A 1 93 ? -15.007 -2.078 51.442 1.00 67.06 93 GLU A O 1
ATOM 766 N N . ALA A 1 94 ? -13.676 -1.644 53.203 1.00 73.31 94 ALA A N 1
ATOM 767 C CA . ALA A 1 94 ? -13.127 -0.400 52.666 1.00 73.31 94 ALA A CA 1
ATOM 768 C C . ALA A 1 94 ? -12.195 -0.665 51.468 1.00 73.31 94 ALA A C 1
ATOM 770 O O . ALA A 1 94 ? -12.187 0.090 50.489 1.00 73.31 94 ALA A O 1
ATOM 771 N N . PHE A 1 95 ? -11.429 -1.763 51.508 1.00 73.12 95 PHE A N 1
ATOM 772 C CA . PHE A 1 95 ? -10.602 -2.200 50.384 1.00 73.12 95 PHE A CA 1
ATOM 773 C C . PHE A 1 95 ? -11.461 -2.609 49.180 1.00 73.12 95 PHE A C 1
ATOM 775 O O . PHE A 1 95 ? -11.196 -2.166 48.061 1.00 73.12 95 PHE A O 1
ATOM 782 N N . GLU A 1 96 ? -12.529 -3.377 49.406 1.00 81.38 96 GLU A N 1
ATOM 783 C CA . GLU A 1 96 ? -13.462 -3.792 48.352 1.00 81.38 96 GLU A CA 1
ATOM 784 C C . GLU A 1 96 ? -14.218 -2.610 47.727 1.00 81.38 96 GLU A C 1
ATOM 786 O O . GLU A 1 96 ? -14.385 -2.552 46.504 1.00 81.38 96 GLU A O 1
ATOM 791 N N . ARG A 1 97 ? -14.638 -1.624 48.534 1.00 79.44 97 ARG A N 1
ATOM 792 C CA . ARG A 1 97 ? -15.239 -0.376 48.030 1.00 79.44 97 ARG A CA 1
ATOM 793 C C . ARG A 1 97 ? -14.263 0.410 47.171 1.00 79.44 97 ARG A C 1
ATOM 795 O O . ARG A 1 97 ? -14.614 0.789 46.055 1.00 79.44 97 ARG A O 1
ATOM 802 N N . LYS A 1 98 ? -13.018 0.554 47.625 1.00 85.50 98 LYS A N 1
ATOM 803 C CA . LYS A 1 98 ? -11.953 1.202 46.855 1.00 85.50 98 LYS A CA 1
ATOM 804 C C . LYS A 1 98 ? -11.641 0.457 45.556 1.00 85.50 98 LYS A C 1
ATOM 806 O O . LYS A 1 98 ? -11.339 1.084 44.544 1.00 85.50 98 LYS A O 1
ATOM 811 N N . GLU A 1 99 ? -11.700 -0.873 45.550 1.00 87.50 99 GLU A N 1
ATOM 812 C CA . GLU A 1 99 ? -11.504 -1.664 44.334 1.00 87.50 99 GLU A CA 1
ATOM 813 C C . GLU A 1 99 ? -12.675 -1.498 43.358 1.00 87.50 99 GLU A C 1
ATOM 815 O O . GLU A 1 99 ? -12.458 -1.352 42.155 1.00 87.50 99 GLU A O 1
ATOM 820 N N . ARG A 1 100 ? -13.912 -1.434 43.863 1.00 88.38 100 ARG A N 1
ATOM 821 C CA . ARG A 1 100 ? -15.098 -1.140 43.050 1.00 88.38 100 ARG A CA 1
ATOM 822 C C . ARG A 1 100 ? -15.035 0.264 42.450 1.00 88.38 100 ARG A C 1
ATOM 824 O O . ARG A 1 100 ? -15.312 0.414 41.265 1.00 88.38 100 ARG A O 1
ATOM 831 N N . GLU A 1 101 ? -14.641 1.265 43.230 1.00 88.38 101 GLU A N 1
ATOM 832 C CA . GLU A 1 101 ? -14.447 2.640 42.754 1.00 88.38 101 GLU A CA 1
ATOM 833 C C . GLU A 1 101 ? -13.363 2.712 41.679 1.00 88.38 101 GLU A C 1
ATOM 835 O O . GLU A 1 101 ? -13.585 3.302 40.626 1.00 88.38 101 GLU A O 1
ATOM 840 N N . LYS A 1 102 ? -12.229 2.031 41.887 1.00 91.81 102 LYS A N 1
ATOM 841 C CA . LYS A 1 102 ? -11.183 1.915 40.864 1.00 91.81 102 LYS A CA 1
ATOM 842 C C . LYS A 1 102 ? -11.693 1.240 39.597 1.00 91.81 102 LYS A C 1
ATOM 844 O O . LYS A 1 102 ? -11.372 1.705 38.513 1.00 91.81 102 LYS 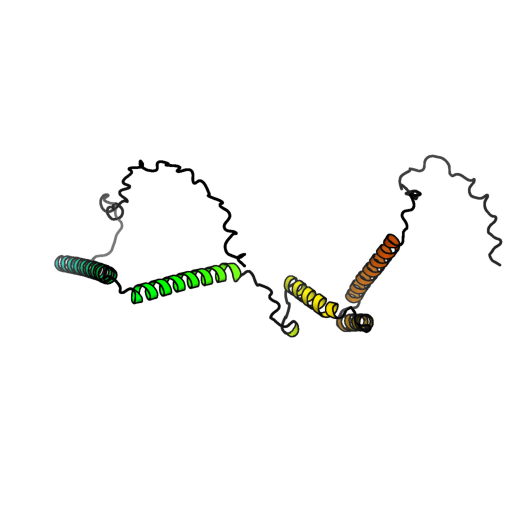A O 1
ATOM 849 N N . ARG A 1 103 ? -12.480 0.163 39.702 1.00 92.12 103 ARG A N 1
ATOM 850 C CA . ARG A 1 103 ? -13.068 -0.503 38.526 1.00 92.12 103 ARG A CA 1
ATOM 851 C C . ARG A 1 103 ? -14.032 0.413 37.785 1.00 92.12 103 ARG A C 1
ATOM 853 O O . ARG A 1 103 ? -13.944 0.479 36.570 1.00 92.12 103 ARG A O 1
ATOM 860 N N . LEU A 1 104 ? -14.886 1.145 38.498 1.00 92.38 104 LEU A N 1
ATOM 861 C CA . LEU A 1 104 ? -15.794 2.129 37.902 1.00 92.38 104 LEU A CA 1
ATOM 862 C C . LEU A 1 104 ? -15.028 3.260 37.209 1.00 92.38 104 LEU A C 1
ATOM 864 O O . LEU A 1 104 ? -15.406 3.672 36.117 1.00 92.38 104 LEU A O 1
ATOM 868 N N . GLN A 1 105 ? -13.936 3.730 37.814 1.00 91.19 105 GLN A N 1
ATOM 869 C CA . GLN A 1 105 ? -13.070 4.740 37.214 1.00 91.19 105 GLN A CA 1
ATOM 870 C C . GLN A 1 105 ? -12.377 4.204 35.956 1.00 91.19 105 GLN A C 1
ATOM 872 O O . GLN A 1 105 ? -12.447 4.839 34.912 1.00 91.19 105 GLN A O 1
ATOM 877 N N . ILE A 1 106 ? -11.790 3.005 36.025 1.00 92.19 106 ILE A N 1
ATOM 878 C CA . ILE A 1 106 ? -11.170 2.337 34.874 1.00 92.19 106 ILE A CA 1
ATOM 879 C C . ILE A 1 106 ? -12.203 2.095 33.773 1.00 92.19 106 ILE A C 1
ATOM 881 O O . ILE A 1 106 ? -11.896 2.284 32.606 1.00 92.19 106 ILE A O 1
ATOM 885 N N . GLU A 1 107 ? -13.423 1.689 34.109 1.00 94.25 107 GLU A N 1
ATOM 886 C CA . GLU A 1 107 ? -14.472 1.435 33.124 1.00 94.25 107 GLU A CA 1
ATOM 887 C C . GLU A 1 107 ? -14.970 2.728 32.474 1.00 94.25 107 GLU A C 1
ATOM 889 O O . GLU A 1 107 ? -15.142 2.764 31.258 1.00 94.25 107 GLU A O 1
ATOM 894 N N . SER A 1 108 ? -15.105 3.812 33.243 1.00 95.00 108 SER A N 1
ATOM 895 C CA . SER A 1 108 ? -15.358 5.153 32.705 1.00 95.00 108 SER A CA 1
ATOM 896 C C . SER A 1 108 ? -14.230 5.600 31.771 1.00 95.00 108 SER A C 1
ATOM 898 O O . SER A 1 108 ? -14.493 6.095 30.676 1.00 95.00 108 SER A O 1
ATOM 900 N N . ASP A 1 109 ? -12.975 5.396 32.171 1.00 94.44 109 ASP A N 1
ATOM 901 C CA . ASP A 1 109 ? -11.806 5.735 31.361 1.00 94.44 109 ASP A CA 1
ATOM 902 C C . ASP A 1 109 ? -11.722 4.865 30.100 1.00 94.44 109 ASP A C 1
ATOM 904 O O . ASP A 1 109 ? -11.398 5.380 29.035 1.00 94.44 109 ASP A O 1
ATOM 908 N N . ILE A 1 110 ? -12.069 3.574 30.173 1.00 92.69 110 ILE A N 1
ATOM 909 C CA . ILE A 1 110 ? -12.155 2.670 29.016 1.00 92.69 110 ILE A CA 1
ATOM 910 C C . ILE A 1 110 ? -13.273 3.113 28.082 1.00 92.69 110 ILE A C 1
ATOM 912 O O . ILE A 1 110 ? -13.061 3.121 26.876 1.00 92.69 110 ILE A O 1
ATOM 916 N N . GLN A 1 111 ? -14.444 3.489 28.597 1.00 92.00 111 GLN A N 1
ATOM 917 C CA . GLN A 1 111 ? -15.540 3.974 27.762 1.00 92.00 111 GLN A CA 1
ATOM 918 C C . GLN A 1 111 ? -15.173 5.294 27.082 1.00 92.00 111 GLN A C 1
ATOM 920 O O . GLN A 1 111 ? -15.359 5.420 25.875 1.00 92.00 111 GLN A O 1
ATOM 925 N N . ASN A 1 112 ? -14.565 6.232 27.807 1.00 92.88 112 ASN A N 1
ATOM 926 C CA . ASN A 1 112 ? -14.090 7.496 27.251 1.00 92.88 112 ASN A CA 1
ATOM 927 C C . ASN A 1 112 ? -12.963 7.282 26.225 1.00 92.88 112 ASN A C 1
ATOM 929 O O . ASN A 1 112 ? -13.001 7.825 25.124 1.00 92.88 112 ASN A O 1
ATOM 933 N N . ALA 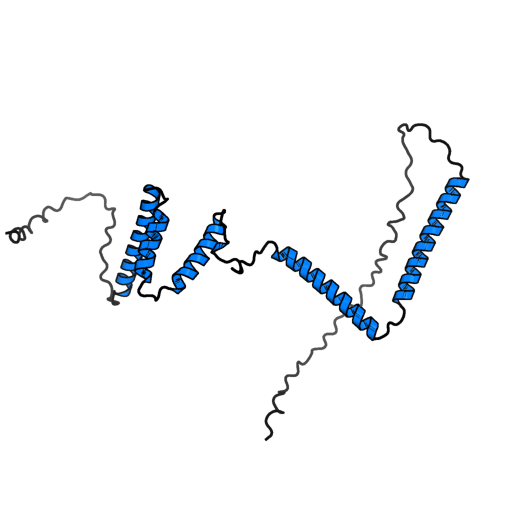A 1 113 ? -11.992 6.420 26.533 1.00 90.06 113 ALA A N 1
ATOM 934 C CA . ALA A 1 113 ? -10.963 6.019 25.583 1.00 90.06 113 ALA A CA 1
ATOM 935 C C . ALA A 1 113 ? -11.589 5.331 24.366 1.00 90.06 113 ALA A C 1
ATOM 937 O O . ALA A 1 113 ? -11.210 5.622 23.240 1.00 90.06 113 ALA A O 1
ATOM 938 N N . SER A 1 114 ? -12.584 4.468 24.552 1.00 87.69 114 SER A N 1
ATOM 939 C CA . SER A 1 114 ? -13.277 3.840 23.434 1.00 87.69 114 SER A CA 1
ATOM 940 C C . SER A 1 114 ? -14.007 4.874 22.581 1.00 87.69 114 SER A C 1
ATOM 942 O O . SER A 1 114 ? -13.937 4.774 21.370 1.00 87.69 114 SER A O 1
ATOM 944 N N . ASP A 1 115 ? -14.618 5.909 23.158 1.00 88.00 115 ASP A N 1
ATOM 945 C CA . ASP A 1 115 ? -15.291 6.961 22.391 1.00 88.00 115 ASP A CA 1
ATOM 946 C C . ASP A 1 115 ? -14.276 7.806 21.599 1.00 88.00 115 ASP A C 1
ATOM 948 O O . ASP A 1 115 ? -14.400 7.959 20.384 1.00 88.00 115 ASP A O 1
ATOM 952 N N . LEU A 1 116 ? -13.183 8.234 22.242 1.00 87.38 116 LEU A N 1
ATOM 953 C CA . LEU A 1 116 ? -12.112 9.019 21.614 1.00 87.38 116 LEU A CA 1
ATOM 954 C C . LEU A 1 116 ? -11.302 8.234 20.568 1.00 87.38 116 LEU A C 1
ATOM 956 O O . LEU A 1 116 ? -10.882 8.802 19.557 1.00 87.38 116 LEU A O 1
ATOM 960 N N . PHE A 1 117 ? -11.070 6.940 20.798 1.00 80.31 117 PHE A N 1
ATOM 961 C CA . PHE A 1 117 ? -10.263 6.079 19.930 1.00 80.31 117 PHE A CA 1
ATOM 962 C C . PHE A 1 117 ? -11.097 5.191 18.993 1.00 80.31 117 PHE A C 1
ATOM 964 O O . PHE A 1 117 ? -10.529 4.615 18.075 1.00 80.31 117 PHE A O 1
ATOM 971 N N . SER A 1 118 ? -12.428 5.120 19.116 1.00 72.50 118 SER A N 1
ATOM 972 C CA . SER A 1 118 ? -13.283 4.358 18.179 1.00 72.50 118 SER A CA 1
ATOM 973 C C . SER A 1 118 ? -13.220 4.894 16.748 1.00 72.50 118 SER A C 1
ATOM 975 O O . SER A 1 118 ? -13.373 4.132 15.794 1.00 72.50 118 SER A O 1
ATOM 977 N N . GLY A 1 119 ? -12.973 6.198 16.585 1.00 66.25 119 GLY A N 1
ATOM 978 C CA . GLY A 1 119 ? -12.750 6.843 15.289 1.00 66.25 119 GLY A CA 1
ATOM 979 C C . GLY A 1 119 ? -11.285 6.854 14.842 1.00 66.25 119 GLY A C 1
ATOM 980 O O . GLY A 1 119 ? -11.001 7.094 13.668 1.00 66.25 119 GLY A O 1
ATOM 981 N N . VAL A 1 120 ? -10.353 6.574 15.755 1.00 63.66 120 VAL A N 1
ATOM 982 C CA . VAL A 1 120 ? -8.934 6.384 15.453 1.00 63.66 120 VAL A CA 1
ATOM 983 C C . VAL A 1 120 ? -8.724 4.888 15.314 1.00 63.66 120 VAL A C 1
ATOM 985 O O . VAL A 1 120 ? -8.295 4.209 16.242 1.00 63.66 120 VAL A O 1
ATOM 988 N N . ALA A 1 121 ? -9.045 4.365 14.131 1.00 57.06 121 ALA A N 1
ATOM 989 C CA . ALA A 1 121 ? -8.555 3.055 13.744 1.00 57.06 121 ALA A CA 1
ATOM 990 C C . ALA A 1 121 ? -7.027 3.093 13.865 1.00 57.06 121 ALA A C 1
ATOM 992 O O . ALA A 1 121 ? -6.331 3.666 13.024 1.00 57.06 121 ALA A O 1
ATOM 993 N N . VAL A 1 122 ? -6.504 2.523 14.948 1.00 56.91 122 VAL A N 1
ATOM 994 C CA . VAL A 1 122 ? -5.125 2.073 14.973 1.00 56.91 122 VAL A CA 1
ATOM 995 C C . VAL A 1 122 ? -5.104 0.996 13.899 1.00 56.91 122 VAL A C 1
ATOM 997 O O . VAL A 1 122 ? -5.594 -0.108 14.124 1.00 56.91 122 VAL A O 1
ATOM 1000 N N . ASP A 1 123 ? -4.612 1.342 12.706 1.00 58.41 123 ASP A N 1
ATOM 1001 C CA . ASP A 1 123 ? -4.149 0.382 11.698 1.00 58.41 123 ASP A CA 1
ATOM 1002 C C . ASP A 1 123 ? -2.925 -0.342 12.281 1.00 58.41 123 ASP A C 1
ATOM 1004 O O . ASP A 1 123 ? -1.794 -0.256 11.804 1.00 58.41 123 ASP A O 1
ATOM 1008 N N . ASP A 1 124 ? -3.137 -1.026 13.400 1.00 53.47 124 ASP A N 1
ATOM 1009 C CA . ASP A 1 124 ? -2.340 -2.166 13.757 1.00 53.47 124 ASP A CA 1
ATOM 1010 C C . ASP A 1 124 ? -2.693 -3.150 12.655 1.00 53.47 124 ASP A C 1
ATOM 1012 O O . ASP A 1 124 ? -3.829 -3.619 12.595 1.00 53.47 124 ASP A O 1
ATOM 1016 N N . GLY A 1 125 ? -1.787 -3.354 11.700 1.00 56.44 125 GLY A N 1
ATOM 1017 C CA . GLY A 1 125 ? -1.942 -4.256 10.551 1.00 56.44 125 GLY A CA 1
ATOM 1018 C C . GLY A 1 125 ? -2.004 -5.724 10.966 1.00 56.44 125 GLY A C 1
ATOM 1019 O O . GLY A 1 125 ? -1.304 -6.565 10.412 1.00 56.44 125 GLY A O 1
ATOM 1020 N N . SER A 1 126 ? -2.801 -5.978 11.993 1.00 57.00 126 SER A N 1
ATOM 1021 C CA . SER A 1 126 ? -3.220 -7.218 12.606 1.00 57.00 126 SER A CA 1
ATOM 1022 C C . SER A 1 126 ? -4.177 -7.980 11.701 1.00 57.00 126 SER A C 1
ATOM 1024 O O . SER A 1 126 ? -4.215 -9.208 11.769 1.00 57.00 126 SER A O 1
ATOM 1026 N N . GLU A 1 127 ? -4.885 -7.295 10.796 1.00 66.88 127 GLU A N 1
ATOM 1027 C CA . GLU A 1 127 ? -5.537 -7.974 9.686 1.00 66.88 127 GLU A CA 1
ATOM 1028 C C . GLU A 1 127 ? -4.475 -8.387 8.657 1.00 66.88 127 GLU A C 1
ATOM 1030 O O . GLU A 1 127 ? -3.757 -7.532 8.120 1.00 66.88 127 GLU A O 1
ATOM 1035 N N . PRO A 1 128 ? -4.341 -9.692 8.356 1.00 76.06 128 PRO A N 1
ATOM 1036 C CA . PRO A 1 128 ? -3.423 -10.138 7.324 1.00 76.06 128 PRO A CA 1
ATOM 1037 C C . PRO A 1 128 ? -3.802 -9.465 6.003 1.00 76.06 128 PRO A C 1
ATOM 1039 O O . PRO A 1 128 ? -4.981 -9.319 5.680 1.00 76.06 128 PRO A O 1
ATOM 1042 N N . ILE A 1 129 ? -2.796 -9.087 5.212 1.00 78.19 129 ILE A N 1
ATOM 1043 C CA . ILE A 1 129 ? -2.960 -8.383 3.923 1.00 78.19 129 ILE A CA 1
ATOM 1044 C C . ILE A 1 129 ? -3.966 -9.108 3.008 1.00 78.19 129 ILE A C 1
ATOM 1046 O O . ILE A 1 129 ? -4.683 -8.477 2.241 1.00 78.19 129 ILE A O 1
ATOM 1050 N N . GLU A 1 130 ? -4.076 -10.430 3.137 1.00 79.31 130 GLU A N 1
ATOM 1051 C CA . GLU A 1 130 ? -5.016 -11.284 2.403 1.00 79.31 130 GLU A CA 1
ATOM 1052 C C . GLU A 1 130 ? -6.503 -11.033 2.730 1.00 79.31 130 GLU A C 1
ATOM 1054 O O . GLU A 1 130 ? -7.373 -11.348 1.918 1.00 79.31 130 GLU A O 1
ATOM 1059 N N . GLN A 1 131 ? -6.816 -10.479 3.904 1.00 83.00 131 GLN A N 1
ATOM 1060 C CA . GLN A 1 131 ? -8.186 -10.201 4.356 1.00 83.00 131 GLN A CA 1
ATOM 1061 C C . GLN A 1 131 ? -8.628 -8.761 4.065 1.00 83.00 131 GLN A C 1
ATOM 1063 O O . GLN A 1 131 ? -9.832 -8.509 3.960 1.00 83.00 131 GLN A O 1
ATOM 1068 N N . MET A 1 132 ? -7.683 -7.841 3.842 1.00 78.56 132 MET A N 1
ATOM 1069 C CA . MET A 1 132 ? -7.993 -6.459 3.482 1.00 78.56 132 MET A CA 1
ATOM 1070 C C . MET A 1 132 ? -8.672 -6.392 2.109 1.00 78.56 132 MET A C 1
ATOM 1072 O O . MET A 1 132 ? -8.096 -6.741 1.078 1.00 78.56 132 MET A O 1
ATOM 1076 N N . LYS A 1 133 ? -9.902 -5.874 2.076 1.00 83.94 133 LYS A N 1
ATOM 1077 C CA . LYS A 1 133 ? -10.629 -5.555 0.840 1.00 83.94 133 LYS A CA 1
ATOM 1078 C C . LYS A 1 133 ? -10.793 -4.041 0.746 1.00 83.94 133 LYS A C 1
ATOM 1080 O O . LYS A 1 133 ? -11.813 -3.527 1.199 1.00 83.94 133 LYS A O 1
ATOM 1085 N N . PRO A 1 134 ? -9.806 -3.308 0.204 1.00 86.38 134 PRO A N 1
ATOM 1086 C CA . PRO A 1 134 ? -9.922 -1.863 0.071 1.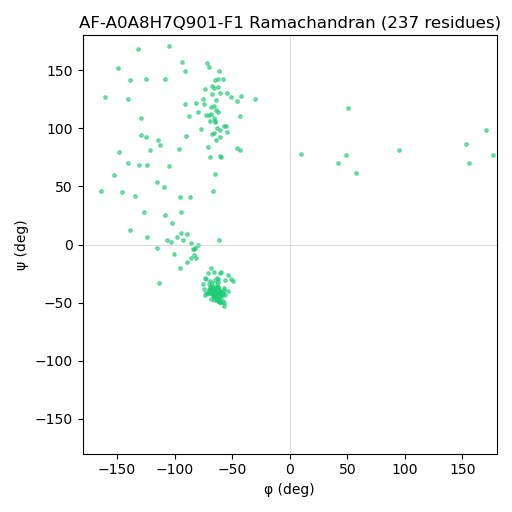00 86.38 134 PRO A CA 1
ATOM 1087 C C . PRO A 1 134 ? -11.006 -1.510 -0.958 1.00 86.38 134 PRO A C 1
ATOM 1089 O O . PRO A 1 134 ? -11.012 -2.030 -2.073 1.00 86.38 134 PRO A O 1
ATOM 1092 N N . LEU A 1 135 ? -11.931 -0.623 -0.585 1.00 86.31 135 LEU A N 1
ATOM 1093 C CA . LEU A 1 135 ? -12.963 -0.079 -1.479 1.00 86.31 135 LEU A CA 1
ATOM 1094 C C . LEU A 1 135 ? -12.765 1.420 -1.723 1.00 86.31 135 LEU A C 1
ATOM 1096 O O . LEU A 1 135 ? -13.068 1.917 -2.808 1.00 86.31 135 LEU A O 1
ATOM 1100 N N . THR A 1 136 ? -12.263 2.154 -0.729 1.00 90.44 136 THR A N 1
ATOM 1101 C CA . THR A 1 136 ? -12.045 3.602 -0.838 1.00 90.44 136 THR A CA 1
ATOM 1102 C C . THR A 1 136 ? -10.622 3.923 -1.283 1.00 90.44 136 THR A C 1
ATOM 1104 O O . THR A 1 136 ? -9.688 3.144 -1.090 1.00 90.44 136 THR A O 1
ATOM 1107 N N . LYS A 1 137 ? -10.426 5.112 -1.865 1.00 89.50 137 LYS A N 1
ATOM 1108 C CA . LYS A 1 137 ? -9.099 5.580 -2.298 1.00 89.50 137 LYS A CA 1
ATOM 1109 C C . LYS A 1 137 ? -8.082 5.595 -1.148 1.00 89.50 137 LYS A C 1
ATOM 1111 O O . LYS A 1 137 ? -6.918 5.275 -1.364 1.00 89.50 137 LYS A O 1
ATOM 1116 N N . GLU A 1 138 ? -8.522 5.958 0.053 1.00 86.81 138 GLU A N 1
ATOM 1117 C CA . GLU A 1 138 ? -7.683 6.004 1.257 1.00 86.81 138 GLU A CA 1
ATOM 1118 C C . GLU A 1 138 ? -7.310 4.598 1.735 1.00 86.81 138 GLU A C 1
ATOM 1120 O O . GLU A 1 138 ? -6.140 4.333 2.001 1.00 86.81 138 GLU A O 1
ATOM 1125 N N . GLN A 1 139 ? -8.263 3.661 1.718 1.00 86.12 139 GLN A N 1
ATOM 1126 C CA . GLN A 1 139 ? -7.993 2.252 2.018 1.00 86.12 139 GLN A CA 1
ATOM 1127 C C . GLN A 1 139 ? -7.012 1.636 1.012 1.00 86.12 139 GLN A C 1
ATOM 1129 O O . GLN A 1 139 ? -6.114 0.894 1.399 1.00 86.12 139 GLN A O 1
ATOM 1134 N N . PHE A 1 140 ? -7.121 1.981 -0.277 1.00 89.94 140 PHE A N 1
ATOM 1135 C CA . PHE A 1 140 ? -6.147 1.555 -1.286 1.00 89.94 140 PHE A CA 1
ATOM 1136 C C . PHE A 1 140 ? -4.744 2.117 -1.030 1.00 89.94 140 PHE A C 1
ATOM 1138 O O . PHE A 1 140 ? -3.765 1.428 -1.309 1.00 89.94 140 PHE A O 1
ATOM 1145 N N . ALA A 1 141 ? -4.620 3.331 -0.485 1.00 89.94 141 ALA A N 1
ATOM 1146 C CA . ALA A 1 141 ? -3.322 3.909 -0.138 1.00 89.94 141 ALA A CA 1
ATOM 1147 C C . ALA A 1 141 ? -2.670 3.185 1.057 1.00 89.94 141 ALA A C 1
ATOM 1149 O O . ALA A 1 141 ? -1.475 2.877 1.010 1.00 89.94 141 ALA A O 1
ATOM 1150 N N . ALA A 1 142 ? -3.451 2.854 2.090 1.00 87.56 142 ALA A N 1
ATOM 1151 C CA . ALA A 1 142 ? -2.988 2.041 3.218 1.00 87.56 142 ALA A CA 1
ATOM 1152 C C . ALA A 1 142 ? -2.567 0.631 2.760 1.00 87.56 142 ALA A C 1
ATOM 1154 O O . ALA A 1 142 ? -1.445 0.192 3.028 1.00 87.56 142 ALA A O 1
ATOM 1155 N N . TYR A 1 143 ? -3.407 -0.023 1.951 1.00 88.50 143 TYR A N 1
ATOM 1156 C CA . TYR A 1 143 ? -3.124 -1.336 1.367 1.00 88.50 143 TYR A CA 1
ATOM 1157 C C . TYR A 1 143 ? -1.862 -1.332 0.490 1.00 88.50 143 TYR A C 1
ATOM 1159 O O . TYR A 1 143 ? -1.005 -2.209 0.610 1.00 88.50 143 TYR A O 1
ATOM 1167 N N . GLN A 1 144 ? -1.690 -0.304 -0.351 1.00 90.75 144 GLN A N 1
ATOM 1168 C CA . GLN A 1 144 ? -0.478 -0.125 -1.153 1.00 90.75 144 GLN A CA 1
ATOM 1169 C C . GLN A 1 144 ? 0.768 -0.033 -0.265 1.00 90.75 144 GLN A C 1
ATOM 1171 O O . GLN A 1 144 ? 1.795 -0.625 -0.592 1.00 90.75 144 GLN A O 1
ATOM 1176 N N . THR A 1 145 ? 0.691 0.693 0.850 1.00 91.19 145 THR A N 1
ATOM 1177 C CA . THR A 1 145 ? 1.827 0.894 1.759 1.00 91.19 145 THR A CA 1
ATOM 1178 C C . THR A 1 145 ? 2.266 -0.430 2.387 1.00 91.19 145 THR A C 1
ATOM 1180 O O . THR A 1 145 ? 3.446 -0.777 2.310 1.00 91.19 145 THR A O 1
ATOM 1183 N N . ARG A 1 146 ? 1.312 -1.226 2.887 1.00 89.56 146 ARG A N 1
ATOM 1184 C CA . ARG A 1 146 ? 1.554 -2.575 3.432 1.00 89.56 146 ARG A CA 1
ATOM 1185 C C . ARG A 1 146 ? 2.136 -3.540 2.398 1.00 89.56 146 ARG A C 1
ATOM 1187 O O . ARG A 1 146 ? 3.070 -4.285 2.700 1.00 89.56 146 ARG A O 1
ATOM 1194 N N . LEU A 1 147 ? 1.626 -3.517 1.164 1.00 90.00 147 LEU A N 1
ATOM 1195 C CA . LEU A 1 147 ? 2.160 -4.343 0.076 1.00 90.00 147 LEU A CA 1
ATOM 1196 C C . LEU A 1 147 ? 3.596 -3.961 -0.284 1.00 90.00 147 LEU A C 1
ATOM 1198 O O . LEU A 1 147 ? 4.440 -4.839 -0.455 1.00 90.00 147 LEU A O 1
ATOM 1202 N N . VAL A 1 148 ? 3.885 -2.662 -0.393 1.00 92.31 148 VAL A N 1
ATOM 1203 C CA . VAL A 1 148 ? 5.236 -2.177 -0.696 1.00 92.31 148 VAL A CA 1
ATOM 1204 C C . VAL A 1 148 ? 6.210 -2.583 0.404 1.00 92.31 148 VAL A C 1
ATOM 1206 O O . VAL A 1 148 ? 7.285 -3.084 0.084 1.00 92.31 148 VAL A O 1
ATOM 1209 N N . GLU A 1 149 ? 5.840 -2.424 1.676 1.00 92.25 149 GLU A N 1
ATOM 1210 C CA . GLU A 1 149 ? 6.665 -2.841 2.813 1.00 92.25 149 GLU A CA 1
ATOM 1211 C C . GLU A 1 149 ? 6.996 -4.338 2.732 1.00 92.25 149 GLU A C 1
ATOM 1213 O O . GLU A 1 149 ? 8.172 -4.711 2.673 1.00 92.25 149 GLU A O 1
ATOM 1218 N N . THR A 1 150 ? 5.966 -5.172 2.585 1.00 90.38 150 THR A N 1
ATOM 1219 C CA . THR A 1 150 ? 6.087 -6.634 2.479 1.00 90.38 150 THR A CA 1
ATOM 1220 C C . THR A 1 150 ? 6.973 -7.063 1.311 1.00 90.38 150 THR A C 1
ATOM 1222 O O . THR A 1 150 ? 7.898 -7.856 1.476 1.00 90.38 150 THR A O 1
ATOM 1225 N N . ILE A 1 151 ? 6.744 -6.511 0.116 1.00 91.25 151 ILE A N 1
ATOM 1226 C CA . ILE A 1 151 ? 7.527 -6.851 -1.078 1.00 91.25 151 ILE A CA 1
ATOM 1227 C C . ILE A 1 151 ? 8.976 -6.360 -0.929 1.00 91.25 151 ILE A C 1
ATOM 1229 O O . ILE A 1 151 ? 9.922 -7.076 -1.269 1.00 91.25 151 ILE A O 1
ATOM 1233 N N . SER A 1 152 ? 9.175 -5.159 -0.380 1.00 91.25 152 SER A N 1
ATOM 1234 C CA . SER A 1 152 ? 10.501 -4.550 -0.223 1.00 91.25 152 SER A CA 1
ATOM 1235 C C . SER A 1 152 ? 11.395 -5.268 0.791 1.00 91.25 152 SER A C 1
ATOM 1237 O O . SER A 1 152 ? 12.623 -5.172 0.690 1.00 91.25 152 SER A O 1
ATOM 1239 N N . ALA A 1 153 ? 10.822 -6.056 1.706 1.00 92.38 153 ALA A N 1
ATOM 1240 C CA . ALA A 1 153 ? 11.579 -6.926 2.606 1.00 92.38 153 ALA A CA 1
ATOM 1241 C C . ALA A 1 153 ? 12.490 -7.899 1.832 1.00 92.38 153 ALA A C 1
ATOM 1243 O O . ALA A 1 153 ? 13.599 -8.218 2.268 1.00 92.38 153 ALA A O 1
ATOM 1244 N N . HIS A 1 154 ? 12.078 -8.302 0.627 1.00 92.25 154 HIS A N 1
ATOM 1245 C CA . HIS A 1 154 ? 12.809 -9.247 -0.215 1.00 92.25 154 HIS A CA 1
ATOM 1246 C C . HIS A 1 154 ? 13.740 -8.583 -1.244 1.00 92.25 154 HIS A C 1
ATOM 1248 O O . HIS A 1 154 ? 14.313 -9.274 -2.088 1.00 92.25 154 HIS A O 1
ATOM 1254 N N . GLN A 1 155 ? 13.971 -7.266 -1.161 1.00 93.00 155 GLN A N 1
ATOM 1255 C CA . GLN A 1 155 ? 14.748 -6.506 -2.155 1.00 93.00 155 GLN A CA 1
ATOM 1256 C C . GLN A 1 155 ? 16.205 -6.966 -2.340 1.00 93.00 155 GLN A C 1
ATOM 1258 O O . GLN A 1 155 ? 16.808 -6.723 -3.384 1.00 93.00 155 GLN A O 1
ATOM 1263 N N . LYS A 1 156 ? 16.786 -7.622 -1.327 1.00 94.25 156 LYS A N 1
ATOM 1264 C CA . LYS A 1 156 ? 18.162 -8.147 -1.368 1.00 94.25 156 LYS A CA 1
ATOM 1265 C C . LYS A 1 156 ? 18.263 -9.495 -2.091 1.00 94.25 156 LYS A C 1
ATOM 1267 O O . LYS A 1 156 ? 19.370 -9.944 -2.375 1.00 94.25 156 LYS A O 1
ATOM 1272 N N . SER A 1 157 ? 17.134 -10.145 -2.380 1.00 93.56 157 SER A N 1
ATOM 1273 C CA . SER A 1 157 ? 17.116 -11.401 -3.126 1.00 93.56 157 SER A CA 1
ATOM 1274 C C . SER A 1 157 ? 17.550 -11.171 -4.573 1.00 93.56 157 SER A C 1
ATOM 1276 O O . SER A 1 157 ? 17.079 -10.249 -5.238 1.00 93.56 157 SER A O 1
ATOM 1278 N N . GLY A 1 158 ? 18.403 -12.050 -5.106 1.00 93.94 158 GLY A N 1
ATOM 1279 C CA . GLY A 1 158 ? 18.828 -11.988 -6.510 1.00 93.94 158 GLY A CA 1
ATOM 1280 C C . GLY A 1 158 ? 17.668 -12.122 -7.505 1.00 93.94 158 GLY A C 1
ATOM 1281 O O . GLY A 1 158 ? 17.744 -11.606 -8.618 1.00 93.94 158 GLY A O 1
ATOM 1282 N N . GLN A 1 159 ? 16.566 -12.752 -7.089 1.00 93.06 159 GLN A N 1
ATOM 1283 C CA . GLN A 1 159 ? 15.364 -12.931 -7.907 1.00 93.06 159 GLN A CA 1
ATOM 1284 C C . GLN A 1 159 ? 14.425 -11.718 -7.886 1.00 93.06 159 GLN A C 1
ATOM 1286 O O . GLN A 1 159 ? 13.500 -11.662 -8.689 1.00 93.06 159 GLN A O 1
ATOM 1291 N N . TYR A 1 160 ? 14.664 -10.725 -7.022 1.00 94.44 160 TYR A N 1
ATOM 1292 C CA . TYR A 1 160 ? 13.746 -9.602 -6.809 1.00 94.44 160 TYR A CA 1
ATOM 1293 C C . TYR A 1 160 ? 13.430 -8.823 -8.092 1.00 94.44 160 TYR A C 1
ATOM 1295 O O . TYR A 1 160 ? 12.288 -8.447 -8.335 1.00 94.44 160 TYR A O 1
ATOM 1303 N N . LYS A 1 161 ? 14.429 -8.623 -8.960 1.00 93.12 161 LYS A N 1
ATOM 1304 C CA . LYS A 1 161 ? 14.248 -7.904 -10.231 1.00 93.12 161 LYS A CA 1
ATOM 1305 C C . LYS A 1 161 ? 13.333 -8.661 -11.200 1.00 93.12 161 LYS A C 1
ATOM 1307 O O . LYS A 1 161 ? 12.445 -8.054 -11.784 1.00 93.12 161 LYS A O 1
ATOM 1312 N N . VAL A 1 162 ? 13.541 -9.974 -11.328 1.00 95.06 162 VAL A N 1
ATOM 1313 C CA . VAL A 1 162 ? 12.736 -10.854 -12.195 1.00 95.06 162 VAL A CA 1
ATOM 1314 C C . VAL A 1 162 ? 11.318 -10.996 -11.641 1.00 95.06 162 VAL A C 1
ATOM 1316 O O . VAL A 1 162 ? 10.349 -10.937 -12.392 1.00 95.06 162 VAL A O 1
ATOM 1319 N N . PHE A 1 163 ? 11.192 -11.122 -10.318 1.00 95.19 163 PHE A N 1
ATOM 1320 C CA . PHE A 1 163 ? 9.907 -11.109 -9.628 1.00 95.19 163 PHE A CA 1
ATOM 1321 C C . PHE A 1 163 ? 9.123 -9.826 -9.928 1.00 95.19 163 PHE A C 1
ATOM 1323 O O . PHE A 1 163 ? 7.978 -9.918 -10.352 1.00 95.19 163 PHE A O 1
ATOM 1330 N N . LEU A 1 164 ? 9.736 -8.643 -9.779 1.00 93.50 164 LEU A N 1
ATOM 1331 C CA . LEU A 1 164 ? 9.063 -7.367 -10.047 1.00 93.50 164 LEU A CA 1
ATOM 1332 C C . LEU A 1 164 ? 8.586 -7.238 -11.498 1.00 93.50 164 LEU A C 1
ATOM 1334 O O . LEU A 1 164 ? 7.485 -6.745 -11.731 1.00 93.50 164 LEU A O 1
ATOM 1338 N N . GLU A 1 165 ? 9.393 -7.673 -12.467 1.00 92.19 165 GLU A N 1
ATOM 1339 C CA . GLU A 1 165 ? 9.020 -7.641 -13.885 1.00 92.19 165 GLU A CA 1
ATOM 1340 C C . GLU A 1 165 ? 7.774 -8.493 -14.161 1.00 92.19 165 GLU A C 1
ATOM 1342 O O . GLU A 1 165 ? 6.801 -8.008 -14.747 1.00 92.19 165 GLU A O 1
ATOM 1347 N N . ASN A 1 166 ? 7.772 -9.740 -13.683 1.00 95.06 166 ASN A N 1
ATOM 1348 C CA . ASN A 1 166 ? 6.642 -10.650 -13.857 1.00 95.06 166 ASN A CA 1
ATOM 1349 C C . ASN A 1 166 ? 5.406 -10.184 -13.076 1.00 95.06 166 ASN A C 1
ATOM 1351 O O . ASN A 1 166 ? 4.305 -10.200 -13.617 1.00 95.06 166 ASN A O 1
ATOM 1355 N N . PHE A 1 167 ? 5.589 -9.693 -11.849 1.00 94.06 167 PHE A N 1
ATOM 1356 C CA . PHE A 1 167 ? 4.508 -9.203 -10.996 1.00 94.06 167 PHE A CA 1
ATOM 1357 C C . PHE A 1 167 ? 3.776 -8.012 -11.624 1.00 94.06 167 PHE A C 1
ATOM 1359 O O . PHE A 1 167 ? 2.550 -8.015 -11.724 1.00 94.06 167 PHE A O 1
ATOM 1366 N N . ILE A 1 168 ? 4.512 -7.011 -12.124 1.00 92.88 168 ILE A N 1
ATOM 1367 C CA . ILE A 1 168 ? 3.911 -5.858 -12.811 1.00 92.88 168 ILE A CA 1
ATOM 1368 C C . ILE A 1 168 ? 3.171 -6.314 -14.073 1.00 92.88 168 ILE A C 1
ATOM 1370 O O . ILE A 1 168 ? 2.074 -5.826 -14.352 1.00 92.88 168 ILE A O 1
ATOM 1374 N N . ARG A 1 169 ? 3.744 -7.261 -14.828 1.00 93.44 169 ARG A N 1
ATOM 1375 C CA . ARG A 1 169 ? 3.107 -7.812 -16.027 1.00 93.44 169 ARG A CA 1
ATOM 1376 C C . ARG A 1 169 ? 1.786 -8.502 -15.695 1.00 93.44 169 ARG A C 1
ATOM 1378 O O . ARG A 1 169 ? 0.796 -8.205 -16.357 1.00 93.44 169 ARG A O 1
ATOM 1385 N N . GLU A 1 170 ? 1.763 -9.379 -14.694 1.00 95.38 170 GLU A N 1
ATOM 1386 C CA . GLU A 1 170 ? 0.565 -10.111 -14.264 1.00 95.38 170 GLU A CA 1
ATOM 1387 C C . GLU A 1 170 ? -0.536 -9.169 -13.762 1.00 95.38 170 GLU A C 1
ATOM 1389 O O . GLU A 1 170 ? -1.685 -9.300 -14.185 1.00 95.38 170 GLU A O 1
ATOM 1394 N N . LEU A 1 171 ? -0.185 -8.156 -12.960 1.00 93.31 171 LEU A N 1
ATOM 1395 C CA . LEU A 1 171 ? -1.135 -7.137 -12.497 1.00 93.31 171 LEU A CA 1
ATOM 1396 C C . LEU A 1 171 ? -1.730 -6.301 -13.638 1.00 93.31 171 LEU A C 1
ATOM 1398 O O . LEU A 1 171 ? -2.852 -5.812 -13.520 1.00 93.31 171 LEU A O 1
ATOM 1402 N N . CYS A 1 172 ? -0.996 -6.131 -14.739 1.00 94.81 172 CYS A N 1
ATOM 1403 C CA . CYS A 1 172 ? -1.453 -5.366 -15.897 1.00 94.81 172 CYS A CA 1
ATOM 1404 C C . CYS A 1 172 ? -2.288 -6.183 -16.896 1.00 94.81 172 CYS A C 1
ATOM 1406 O O . CYS A 1 172 ? -2.909 -5.582 -17.769 1.00 94.81 172 CYS A O 1
ATOM 1408 N N . LEU A 1 173 ? -2.343 -7.518 -16.791 1.00 94.38 173 LEU A N 1
ATOM 1409 C CA . LEU A 1 173 ? -3.111 -8.369 -17.714 1.00 94.38 173 LEU A CA 1
ATOM 1410 C C . LEU A 1 173 ? -4.610 -8.015 -17.825 1.00 94.38 173 LEU A C 1
ATOM 1412 O O . LEU A 1 173 ? -5.110 -7.998 -18.949 1.00 94.38 173 LEU A O 1
ATOM 1416 N N . PRO A 1 174 ? -5.349 -7.733 -16.731 1.00 95.25 174 PRO A N 1
ATOM 1417 C CA . PRO A 1 174 ? -6.773 -7.392 -16.818 1.00 95.25 174 PRO A CA 1
ATOM 1418 C C . PRO A 1 174 ? -7.034 -5.917 -17.170 1.00 95.25 174 PRO A C 1
ATOM 1420 O O . PRO A 1 174 ? -8.189 -5.508 -17.299 1.00 95.25 174 PRO A O 1
ATOM 1423 N N . ILE A 1 175 ? -5.985 -5.100 -17.289 1.00 93.75 175 ILE A N 1
ATOM 1424 C CA . ILE A 1 175 ? -6.067 -3.646 -17.436 1.00 93.75 175 ILE A CA 1
ATOM 1425 C C . ILE A 1 175 ? -6.109 -3.259 -18.927 1.00 93.75 175 ILE A C 1
ATOM 1427 O O . ILE A 1 175 ? -5.544 -3.935 -19.786 1.00 93.75 175 ILE A O 1
ATOM 1431 N N . LYS A 1 176 ? -6.775 -2.144 -19.263 1.00 95.00 176 LYS A N 1
ATOM 1432 C CA . LYS A 1 176 ? -6.849 -1.632 -20.645 1.00 95.00 176 LYS A CA 1
ATOM 1433 C C . LYS A 1 176 ? -5.504 -1.081 -21.129 1.00 95.00 176 LYS A C 1
ATOM 1435 O O . LYS A 1 176 ? -4.722 -0.521 -20.362 1.00 95.00 176 LYS A O 1
ATOM 1440 N N . ASP A 1 177 ? -5.284 -1.126 -22.440 1.00 92.94 177 ASP A N 1
ATOM 1441 C CA . ASP A 1 177 ? -4.047 -0.694 -23.104 1.00 92.94 177 ASP A CA 1
ATOM 1442 C C . ASP A 1 177 ? -3.621 0.749 -22.759 1.00 92.94 177 ASP A C 1
ATOM 1444 O O . ASP A 1 177 ? -2.439 1.027 -22.550 1.00 92.94 177 ASP A O 1
ATOM 1448 N N . LEU A 1 178 ? -4.573 1.681 -22.660 1.00 95.00 178 LEU A N 1
ATOM 1449 C CA . LEU A 1 178 ? -4.301 3.074 -22.285 1.00 95.00 178 LEU A CA 1
ATOM 1450 C C . LEU A 1 178 ? -3.740 3.212 -20.864 1.00 95.00 178 LEU A C 1
ATOM 1452 O O . LEU A 1 178 ? -2.857 4.037 -20.628 1.00 95.00 178 LEU A O 1
ATOM 1456 N N . GLU A 1 179 ? -4.242 2.424 -19.919 1.00 93.81 179 GLU A N 1
ATOM 1457 C CA . GLU A 1 179 ? -3.807 2.455 -18.520 1.00 93.81 179 GLU A CA 1
ATOM 1458 C C . GLU A 1 179 ? -2.428 1.803 -18.364 1.00 93.81 179 GLU A C 1
ATOM 1460 O O . GLU A 1 179 ? -1.562 2.366 -17.692 1.00 93.81 179 GLU A O 1
ATOM 1465 N N . VAL A 1 180 ? -2.155 0.721 -19.102 1.00 95.00 180 VAL A N 1
ATOM 1466 C CA . VAL A 1 180 ? -0.814 0.114 -19.174 1.00 95.00 180 VAL A CA 1
ATOM 1467 C C . VAL A 1 180 ? 0.220 1.107 -19.721 1.00 95.00 180 VAL A C 1
ATOM 1469 O O . VAL A 1 180 ? 1.309 1.238 -19.159 1.00 95.00 180 VAL A O 1
ATOM 1472 N N . ARG A 1 181 ? -0.114 1.886 -20.763 1.00 95.06 181 ARG A N 1
ATOM 1473 C CA . ARG A 1 181 ? 0.791 2.938 -21.276 1.00 95.06 181 ARG A CA 1
ATOM 1474 C C . ARG A 1 181 ? 1.070 4.031 -20.242 1.00 95.06 181 ARG A C 1
ATOM 1476 O O . ARG A 1 181 ? 2.202 4.511 -20.169 1.00 95.06 181 ARG A O 1
ATOM 1483 N N . LYS A 1 182 ? 0.083 4.404 -19.417 1.00 95.69 182 LYS A N 1
ATOM 1484 C CA . LYS A 1 182 ? 0.291 5.361 -18.315 1.00 95.69 182 LYS A CA 1
ATOM 1485 C C . LYS A 1 182 ? 1.284 4.814 -17.286 1.00 95.69 182 LYS A C 1
ATOM 1487 O O . LYS A 1 182 ? 2.216 5.530 -16.931 1.00 95.69 182 LYS A O 1
ATOM 1492 N N . ILE A 1 183 ? 1.138 3.554 -16.870 1.00 94.00 183 ILE A N 1
ATOM 1493 C CA . ILE A 1 183 ? 2.069 2.885 -15.940 1.00 94.00 183 ILE A CA 1
ATOM 1494 C C . ILE A 1 183 ? 3.474 2.773 -16.556 1.00 94.00 183 ILE A C 1
ATOM 1496 O O . ILE A 1 183 ? 4.474 3.050 -15.901 1.00 94.00 183 ILE A O 1
ATOM 1500 N N . SER A 1 184 ? 3.583 2.447 -17.845 1.00 94.31 184 SER A N 1
ATOM 1501 C CA . SER A 1 184 ? 4.883 2.433 -18.526 1.00 94.31 184 SER A CA 1
ATOM 1502 C C . SER A 1 184 ? 5.558 3.807 -18.492 1.00 94.31 184 SER A C 1
ATOM 1504 O O . SER A 1 184 ? 6.756 3.894 -18.233 1.00 94.31 184 SER A O 1
ATOM 1506 N N . SER A 1 185 ? 4.803 4.886 -18.720 1.00 96.69 185 SER A N 1
ATOM 1507 C CA . SER A 1 185 ? 5.345 6.246 -18.678 1.00 96.69 185 SER A CA 1
ATOM 1508 C C . SER A 1 185 ? 5.855 6.631 -17.286 1.00 96.69 185 SER A C 1
ATOM 1510 O O . SER A 1 185 ? 6.866 7.330 -17.195 1.00 96.69 185 SER A O 1
ATOM 1512 N N . THR A 1 186 ? 5.199 6.192 -16.203 1.00 95.75 186 THR A N 1
ATOM 1513 C CA . THR A 1 186 ? 5.683 6.456 -14.836 1.00 95.75 186 THR A CA 1
ATOM 1514 C C . THR A 1 186 ? 6.981 5.699 -14.548 1.00 95.75 186 THR A C 1
ATOM 1516 O O . THR A 1 186 ? 7.899 6.271 -13.958 1.00 95.75 186 THR A O 1
ATOM 1519 N N . LEU A 1 187 ? 7.120 4.462 -15.039 1.00 94.62 187 LEU A N 1
ATOM 1520 C CA . LEU A 1 187 ? 8.363 3.690 -14.932 1.00 94.62 187 LEU A CA 1
ATOM 1521 C C . LEU A 1 187 ? 9.510 4.308 -15.746 1.00 94.62 187 LEU A C 1
ATOM 1523 O O . LEU A 1 187 ? 10.632 4.393 -15.248 1.00 94.62 187 LEU A O 1
ATOM 1527 N N . THR A 1 188 ? 9.247 4.797 -16.963 1.00 96.25 188 THR A N 1
ATOM 1528 C CA . THR A 1 188 ? 10.250 5.518 -17.766 1.00 96.25 188 THR A CA 1
ATOM 1529 C C . THR A 1 188 ? 10.694 6.810 -17.079 1.00 96.25 188 THR A C 1
ATOM 1531 O O . THR A 1 188 ? 11.890 7.099 -17.030 1.00 96.25 188 THR A O 1
ATOM 1534 N N . ALA A 1 189 ? 9.761 7.570 -16.497 1.00 97.12 189 ALA A N 1
ATOM 1535 C CA . ALA A 1 189 ? 10.091 8.761 -15.717 1.00 97.12 189 ALA A CA 1
ATOM 1536 C C . ALA A 1 189 ? 10.983 8.422 -14.509 1.00 97.12 189 ALA A C 1
ATOM 1538 O O . ALA A 1 189 ? 11.992 9.090 -14.285 1.00 97.12 189 ALA A O 1
ATOM 1539 N N . LEU A 1 190 ? 10.678 7.340 -13.784 1.00 95.75 190 LEU A N 1
ATOM 1540 C CA . LEU A 1 190 ? 11.493 6.856 -12.667 1.00 95.75 190 LEU A CA 1
ATOM 1541 C C . LEU A 1 190 ? 12.892 6.406 -13.116 1.00 95.75 190 LEU A C 1
ATOM 1543 O O . LEU A 1 190 ? 13.879 6.677 -12.430 1.00 95.75 190 LEU A O 1
ATOM 1547 N N . ALA A 1 191 ? 13.006 5.743 -14.269 1.00 95.06 191 ALA A N 1
ATOM 1548 C CA . ALA A 1 191 ? 14.294 5.347 -14.835 1.00 95.06 191 ALA A CA 1
ATOM 1549 C C . ALA A 1 191 ? 15.163 6.568 -15.181 1.00 95.06 191 ALA A C 1
ATOM 1551 O O . ALA A 1 191 ? 16.341 6.608 -14.818 1.00 95.06 191 ALA A O 1
ATOM 1552 N N . ASN A 1 192 ? 14.567 7.588 -15.807 1.00 96.31 192 ASN A N 1
ATOM 1553 C CA . ASN A 1 192 ? 15.239 8.852 -16.109 1.00 96.31 192 ASN A CA 1
ATOM 1554 C C . ASN A 1 192 ? 15.679 9.584 -14.830 1.00 96.31 192 ASN A C 1
ATOM 1556 O O . ASN A 1 192 ? 16.793 10.104 -14.779 1.00 96.31 192 ASN A O 1
ATOM 1560 N N . GLU A 1 193 ? 14.852 9.576 -13.779 1.00 95.69 193 GLU A N 1
ATOM 1561 C CA . GLU A 1 193 ? 15.199 10.150 -12.473 1.00 95.69 193 GLU A CA 1
ATOM 1562 C C . GLU A 1 193 ? 16.406 9.434 -11.850 1.00 95.69 193 GLU A C 1
ATOM 1564 O O . GLU A 1 193 ? 17.387 10.080 -11.480 1.00 95.69 193 GLU A O 1
ATOM 1569 N N . LYS A 1 194 ? 16.406 8.094 -11.824 1.00 94.56 194 LYS A N 1
ATOM 1570 C CA . LYS A 1 194 ? 17.556 7.310 -11.341 1.00 94.56 194 LYS A CA 1
ATOM 1571 C C . LYS A 1 194 ? 18.816 7.569 -12.167 1.00 94.56 194 LYS A C 1
ATOM 1573 O O . LYS A 1 194 ? 19.905 7.679 -11.605 1.00 94.56 194 LYS A O 1
ATOM 1578 N N . GLN A 1 195 ? 18.691 7.710 -13.487 1.00 93.31 195 GLN A N 1
ATOM 1579 C CA . GLN A 1 195 ? 19.822 8.044 -14.353 1.00 93.31 195 GLN A CA 1
ATOM 1580 C C . GLN A 1 195 ? 20.360 9.454 -14.068 1.00 93.31 195 GLN A C 1
ATOM 1582 O O . GLN A 1 195 ? 21.577 9.659 -14.059 1.00 93.31 195 GLN A O 1
ATOM 1587 N N . ARG A 1 196 ? 19.481 10.432 -13.818 1.00 93.75 196 ARG A N 1
ATOM 1588 C CA . ARG A 1 196 ? 19.881 11.791 -13.436 1.00 93.75 196 ARG A CA 1
ATOM 1589 C C . ARG A 1 196 ? 20.626 11.783 -12.106 1.00 93.75 196 ARG A C 1
ATOM 1591 O O . ARG A 1 196 ? 21.725 12.326 -12.050 1.00 93.75 196 ARG A O 1
ATOM 1598 N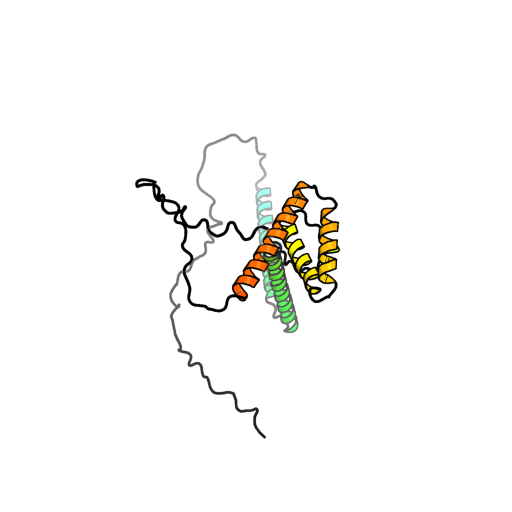 N . GLN A 1 197 ? 20.092 11.101 -11.094 1.00 91.38 197 GLN A N 1
ATOM 1599 C CA . GLN A 1 197 ? 20.730 10.959 -9.780 1.00 91.38 197 GLN A CA 1
ATOM 1600 C C . GLN A 1 197 ? 22.121 10.326 -9.887 1.00 91.38 197 GLN A C 1
ATOM 1602 O O . GLN A 1 197 ? 23.075 10.821 -9.293 1.00 91.38 197 GLN A O 1
ATOM 1607 N N . GLN A 1 198 ? 22.278 9.285 -10.712 1.00 88.94 198 GLN A N 1
ATOM 1608 C CA . GLN A 1 198 ? 23.587 8.680 -10.979 1.00 88.94 198 GLN A CA 1
ATOM 1609 C C . GLN A 1 198 ? 24.552 9.660 -11.658 1.00 88.94 198 GLN A C 1
ATOM 1611 O O . GLN A 1 198 ? 25.718 9.744 -11.279 1.00 88.94 198 GLN A O 1
ATOM 1616 N N . ARG A 1 199 ? 24.081 10.435 -12.643 1.00 86.81 199 ARG A N 1
ATOM 1617 C CA . ARG A 1 199 ? 24.894 11.453 -13.331 1.00 86.81 199 ARG A CA 1
ATOM 1618 C C . ARG A 1 199 ? 25.269 12.624 -12.424 1.00 86.81 199 ARG A C 1
ATOM 1620 O O . ARG A 1 199 ? 26.334 13.200 -12.613 1.00 86.81 199 ARG A O 1
ATOM 1627 N N . GLU A 1 200 ? 24.413 13.008 -11.485 1.00 86.44 200 GLU A N 1
ATOM 1628 C CA . GLU A 1 200 ? 24.682 14.063 -10.502 1.00 86.44 200 GLU A CA 1
ATOM 1629 C C . GLU A 1 200 ? 25.661 13.593 -9.428 1.00 86.44 200 GLU A C 1
ATOM 1631 O O . GLU A 1 200 ? 26.625 14.301 -9.143 1.00 86.44 200 GLU A O 1
ATOM 1636 N N . ALA A 1 201 ? 25.490 12.371 -8.922 1.00 81.38 201 ALA A N 1
ATOM 1637 C CA . ALA A 1 201 ? 26.420 11.746 -7.985 1.00 81.38 201 ALA A CA 1
ATOM 1638 C C . ALA A 1 201 ? 27.807 11.488 -8.606 1.00 81.38 201 ALA A C 1
ATOM 1640 O O . ALA A 1 201 ? 28.818 11.544 -7.911 1.00 81.38 201 ALA A O 1
ATOM 1641 N N . ALA A 1 202 ? 27.872 11.244 -9.920 1.00 77.56 202 ALA A N 1
ATOM 1642 C CA . ALA A 1 202 ? 29.117 11.008 -10.650 1.00 77.56 202 ALA A CA 1
ATOM 1643 C C . ALA A 1 202 ? 29.860 12.289 -11.078 1.00 77.56 202 ALA A C 1
ATOM 1645 O O . ALA A 1 202 ? 30.947 12.193 -11.651 1.00 77.56 202 ALA A O 1
ATOM 1646 N N . LYS A 1 203 ? 29.317 13.495 -10.841 1.00 77.62 203 LYS A N 1
ATOM 1647 C CA . LYS A 1 203 ? 30.029 14.742 -11.163 1.00 77.62 203 LYS A CA 1
ATOM 1648 C C . LYS A 1 203 ? 31.064 15.053 -10.074 1.00 77.62 203 LYS A C 1
ATOM 1650 O O . LYS A 1 203 ? 30.677 15.413 -8.962 1.00 77.62 203 LYS A O 1
ATOM 1655 N N . PRO A 1 204 ? 32.379 15.025 -10.366 1.00 61.50 204 PRO A N 1
ATOM 1656 C CA . PRO A 1 204 ? 33.355 15.634 -9.471 1.00 61.50 204 PRO A CA 1
ATOM 1657 C C . PRO A 1 204 ? 33.074 17.140 -9.384 1.00 61.50 204 PRO A C 1
ATOM 1659 O O . PRO A 1 204 ? 32.728 17.756 -10.395 1.00 61.50 204 PRO A O 1
ATOM 1662 N N . LYS A 1 205 ? 33.246 17.741 -8.197 1.00 60.69 205 LYS A N 1
ATOM 1663 C CA . LYS A 1 205 ? 33.184 19.197 -7.964 1.00 60.69 205 LYS A CA 1
ATOM 1664 C C . LYS A 1 205 ? 34.245 19.928 -8.809 1.00 60.69 205 LYS A C 1
ATOM 1666 O O . LYS A 1 205 ? 35.273 20.358 -8.298 1.00 60.69 205 LYS A O 1
ATOM 1671 N N . LYS A 1 206 ? 34.026 20.072 -10.115 1.00 57.94 206 LYS A N 1
ATOM 1672 C CA . LYS A 1 206 ? 34.775 20.990 -10.972 1.00 57.94 206 LYS A CA 1
ATOM 1673 C C . LYS A 1 206 ? 34.024 22.315 -10.991 1.00 57.94 206 LYS A C 1
ATOM 1675 O O . LYS A 1 206 ? 32.855 22.359 -11.366 1.00 57.94 206 LYS A O 1
ATOM 1680 N N . LYS A 1 207 ? 34.718 23.372 -10.549 1.00 48.25 207 LYS A N 1
ATOM 1681 C CA . LYS A 1 207 ? 34.301 24.776 -10.662 1.00 48.25 207 LYS A CA 1
ATOM 1682 C C . LYS A 1 207 ? 33.710 25.016 -12.053 1.00 48.25 207 LYS A C 1
ATOM 1684 O O . LYS A 1 207 ? 34.315 24.633 -13.055 1.00 48.25 207 LYS A O 1
ATOM 1689 N N . GLY A 1 208 ? 32.505 25.577 -12.069 1.00 53.94 208 GLY A N 1
ATOM 1690 C CA . GLY A 1 208 ? 31.668 25.701 -13.251 1.00 53.94 208 GLY A CA 1
ATOM 1691 C C . GLY A 1 208 ? 32.375 26.393 -14.411 1.00 53.94 208 GLY A C 1
ATOM 1692 O O . GLY A 1 208 ? 32.924 27.479 -14.263 1.00 53.94 208 GLY A O 1
ATOM 1693 N N . LYS A 1 209 ? 32.299 25.770 -15.586 1.00 49.97 209 LYS A N 1
ATOM 1694 C CA . LYS A 1 209 ? 32.061 26.531 -16.809 1.00 49.97 209 LYS A CA 1
ATOM 1695 C C . LYS A 1 209 ? 30.548 26.635 -16.937 1.00 49.97 209 LYS A C 1
ATOM 1697 O O . LYS A 1 209 ? 29.883 25.613 -17.119 1.00 49.97 209 LYS A O 1
ATOM 1702 N N . GLU A 1 210 ? 30.021 27.841 -16.760 1.00 48.97 210 GLU A N 1
ATOM 1703 C CA . GLU A 1 210 ? 28.643 28.162 -17.119 1.00 48.97 210 GLU A CA 1
ATOM 1704 C C . GLU A 1 210 ? 28.389 27.712 -18.559 1.00 48.97 210 GLU A C 1
ATOM 1706 O O . GLU A 1 210 ? 29.142 28.038 -19.478 1.00 48.97 210 GLU A O 1
ATOM 1711 N N . LYS A 1 211 ? 27.335 26.917 -18.745 1.00 59.94 211 LYS A N 1
ATOM 1712 C CA . LYS A 1 211 ? 26.751 26.718 -20.068 1.00 59.94 211 LYS A CA 1
ATOM 1713 C C . LYS A 1 211 ? 25.994 28.001 -20.419 1.00 59.94 211 LYS A C 1
ATOM 1715 O O . LYS A 1 211 ? 25.240 28.467 -19.564 1.00 59.94 211 LYS A O 1
ATOM 1720 N N . PRO A 1 212 ? 26.135 28.551 -21.635 1.00 55.16 212 PRO A N 1
ATOM 1721 C CA . PRO A 1 212 ? 25.311 29.671 -22.055 1.00 55.16 212 PRO A CA 1
ATOM 1722 C C . PRO A 1 212 ? 23.846 29.222 -22.073 1.00 55.16 212 PRO A C 1
ATOM 1724 O O . PRO A 1 212 ? 23.454 28.340 -22.839 1.00 55.16 212 PRO A O 1
ATOM 1727 N N . THR A 1 213 ? 23.042 29.805 -21.188 1.00 50.31 213 THR A N 1
ATOM 1728 C CA . THR A 1 213 ? 21.583 29.754 -21.277 1.00 50.31 213 THR A CA 1
ATOM 1729 C C . THR A 1 213 ? 21.184 30.584 -22.491 1.00 50.31 213 THR A C 1
ATOM 1731 O O . THR A 1 213 ? 21.451 31.784 -22.539 1.00 50.31 213 THR A O 1
ATOM 1734 N N . LEU A 1 214 ? 20.542 29.956 -23.477 1.00 50.12 214 LEU A N 1
ATOM 1735 C CA . LEU A 1 214 ? 19.805 30.680 -24.507 1.00 50.12 214 LEU A CA 1
ATOM 1736 C C . LEU A 1 214 ? 18.617 31.374 -23.829 1.00 50.12 214 LEU A C 1
ATOM 1738 O O . LEU A 1 214 ? 17.563 30.778 -23.614 1.00 50.12 214 LEU A O 1
ATOM 1742 N N . GLN A 1 215 ? 18.795 32.647 -23.479 1.00 46.06 215 GLN A N 1
ATOM 1743 C CA . GLN A 1 215 ? 17.679 33.556 -23.265 1.00 46.06 215 GLN A CA 1
ATOM 1744 C C . GLN A 1 215 ? 17.010 33.787 -24.622 1.00 46.06 215 GLN A C 1
ATOM 1746 O O . GLN A 1 215 ? 17.428 34.625 -25.419 1.00 46.06 215 GLN A O 1
ATOM 1751 N N . GLY A 1 216 ? 15.961 33.012 -24.892 1.00 53.91 216 GLY A N 1
ATOM 1752 C CA . GLY A 1 216 ? 14.992 33.338 -25.926 1.00 53.91 216 GLY A CA 1
ATOM 1753 C C . GLY A 1 216 ? 14.286 34.634 -25.546 1.00 53.91 216 GLY A C 1
ATOM 1754 O O . GLY A 1 216 ? 13.320 34.597 -24.796 1.00 53.91 216 GLY A O 1
ATOM 1755 N N . ASN A 1 217 ? 14.842 35.768 -25.976 1.00 50.78 217 ASN A N 1
ATOM 1756 C CA . ASN A 1 217 ? 14.142 37.017 -26.283 1.00 50.78 217 ASN A CA 1
ATOM 1757 C C . ASN A 1 217 ? 15.157 38.103 -26.665 1.00 50.78 217 ASN A C 1
ATOM 1759 O O . ASN A 1 217 ? 15.416 39.036 -25.907 1.00 50.78 217 ASN A O 1
ATOM 1763 N N . GLN A 1 218 ? 15.681 38.042 -27.888 1.00 44.69 218 GLN A N 1
ATOM 1764 C CA . GLN A 1 218 ? 16.149 39.258 -28.543 1.00 44.69 218 GLN A CA 1
ATOM 1765 C C . GLN A 1 218 ? 15.537 39.346 -29.932 1.00 44.69 218 GLN A C 1
ATOM 1767 O O . GLN A 1 218 ? 15.823 38.569 -30.838 1.00 44.69 218 GLN A O 1
ATOM 1772 N N . LYS A 1 219 ? 14.612 40.300 -30.033 1.00 45.38 219 LYS A N 1
ATOM 1773 C CA . LYS A 1 219 ? 13.975 40.762 -31.256 1.00 45.38 219 LYS A CA 1
ATOM 1774 C C . LYS A 1 219 ? 15.051 40.971 -32.319 1.00 45.38 219 LYS A C 1
ATOM 1776 O O . LYS A 1 219 ? 15.993 41.731 -32.113 1.00 45.38 219 LYS A O 1
ATOM 1781 N N . THR A 1 220 ? 14.882 40.301 -33.449 1.00 51.69 220 THR A N 1
ATOM 1782 C CA . THR A 1 220 ? 15.657 40.503 -34.668 1.00 51.69 220 THR A CA 1
ATOM 1783 C C . THR A 1 220 ? 15.537 41.9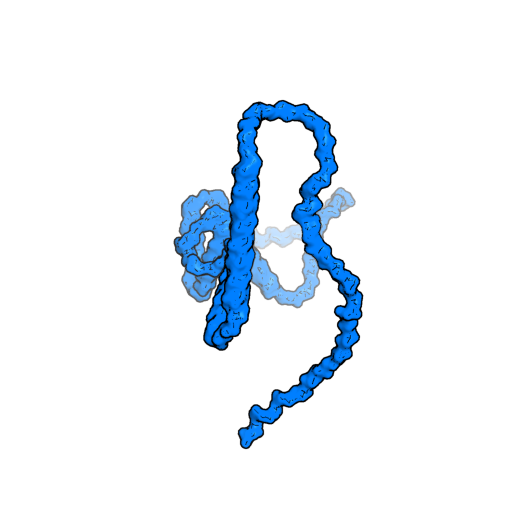58 -35.116 1.00 51.69 220 THR A C 1
ATOM 1785 O O . THR A 1 220 ? 14.529 42.357 -35.697 1.00 51.69 220 THR A O 1
ATOM 1788 N N . ALA A 1 221 ? 16.562 42.755 -34.845 1.00 53.00 221 ALA A N 1
ATOM 1789 C CA . ALA A 1 221 ? 16.758 44.058 -35.463 1.00 53.00 221 ALA A CA 1
ATOM 1790 C C . ALA A 1 221 ? 18.263 44.314 -35.579 1.00 53.00 221 ALA A C 1
ATOM 1792 O O . ALA A 1 221 ? 18.858 44.999 -34.755 1.00 53.00 221 ALA A O 1
ATOM 1793 N N . GLY A 1 222 ? 18.883 43.719 -36.597 1.00 54.28 222 GLY A N 1
ATOM 1794 C CA . GLY A 1 222 ? 20.272 44.009 -36.939 1.00 54.28 222 GLY A CA 1
ATOM 1795 C C . GLY A 1 222 ? 20.966 42.849 -37.633 1.00 54.28 222 GLY A C 1
ATOM 1796 O O . GLY A 1 222 ? 21.620 42.075 -36.960 1.00 54.28 222 GLY A O 1
ATOM 1797 N N . ARG A 1 223 ? 20.813 42.794 -38.966 1.00 56.22 223 ARG A N 1
ATOM 1798 C CA . ARG A 1 223 ? 21.658 42.111 -39.971 1.00 56.22 223 ARG A CA 1
ATOM 1799 C C . ARG A 1 223 ? 22.004 40.623 -39.722 1.00 56.22 223 ARG A C 1
ATOM 1801 O O . ARG A 1 223 ? 22.735 40.326 -38.787 1.00 56.22 223 ARG A O 1
ATOM 1808 N N . PRO A 1 224 ? 21.581 39.685 -40.595 1.00 56.88 224 PRO A N 1
ATOM 1809 C CA . PRO A 1 224 ? 22.109 38.325 -40.540 1.00 56.88 224 PRO A CA 1
ATOM 1810 C C . PRO A 1 224 ? 23.610 38.347 -40.862 1.00 56.88 224 PRO A C 1
ATOM 1812 O O . PRO A 1 224 ? 24.018 38.879 -41.894 1.00 56.88 224 PRO A O 1
ATOM 1815 N N . ASP A 1 225 ? 24.414 37.804 -39.952 1.00 61.16 225 ASP A N 1
ATOM 1816 C CA . ASP A 1 225 ? 25.844 37.586 -40.144 1.00 61.16 225 ASP A CA 1
ATOM 1817 C C . ASP A 1 225 ? 26.051 36.491 -41.202 1.00 61.16 225 ASP A C 1
ATOM 1819 O O . ASP A 1 225 ? 25.678 35.333 -41.009 1.00 61.16 225 ASP A O 1
ATOM 1823 N N . THR A 1 226 ? 26.589 36.877 -42.358 1.00 63.59 226 THR A N 1
ATOM 1824 C CA . THR A 1 226 ? 26.863 35.992 -43.497 1.00 63.59 226 THR A CA 1
ATOM 1825 C C . THR A 1 226 ? 28.256 35.354 -43.440 1.00 63.59 226 THR A C 1
ATOM 1827 O O . THR A 1 226 ? 28.658 34.724 -44.412 1.00 63.59 226 THR A O 1
ATOM 1830 N N . ALA A 1 227 ? 29.003 35.487 -42.337 1.00 61.41 227 ALA A N 1
ATOM 1831 C CA . ALA A 1 227 ? 30.349 34.918 -42.201 1.00 61.41 227 ALA A CA 1
ATOM 1832 C C . ALA A 1 227 ? 30.380 33.439 -41.754 1.00 61.41 227 ALA A C 1
ATOM 1834 O O . ALA A 1 227 ? 31.446 32.835 -41.696 1.00 61.41 227 ALA A O 1
ATOM 1835 N N . ALA A 1 228 ? 29.233 32.819 -41.458 1.00 56.28 228 ALA A N 1
ATOM 1836 C CA . ALA A 1 228 ? 29.178 31.448 -40.931 1.00 56.28 228 ALA A CA 1
ATOM 1837 C C . ALA A 1 228 ? 29.342 30.326 -41.985 1.00 56.28 228 ALA A C 1
ATOM 1839 O O . ALA A 1 228 ? 29.311 29.153 -41.623 1.00 56.28 228 ALA A O 1
ATOM 1840 N N . TYR A 1 229 ? 29.505 30.660 -43.270 1.00 55.75 229 TYR A N 1
ATOM 1841 C CA . TYR A 1 229 ? 29.645 29.685 -44.365 1.00 55.75 229 TYR A CA 1
ATOM 1842 C C . TYR A 1 229 ? 31.096 29.403 -44.790 1.00 55.75 229 TYR A C 1
ATOM 1844 O O . TYR A 1 229 ? 31.299 28.674 -45.754 1.00 55.75 229 TYR A O 1
ATOM 1852 N N . ASP A 1 230 ? 32.097 29.929 -44.076 1.00 57.56 230 ASP A N 1
ATOM 1853 C CA . ASP A 1 230 ? 33.519 29.753 -44.430 1.00 57.56 230 ASP A CA 1
ATOM 1854 C C . ASP A 1 230 ? 34.191 28.550 -43.736 1.00 57.56 230 ASP A C 1
ATOM 1856 O O . ASP A 1 230 ? 35.385 28.326 -43.881 1.00 57.56 230 ASP A O 1
ATOM 1860 N N . ASN A 1 231 ? 33.435 27.750 -42.974 1.00 54.56 231 ASN A N 1
ATOM 1861 C CA . ASN A 1 231 ? 33.951 26.560 -42.285 1.00 54.56 231 ASN A CA 1
ATOM 1862 C C . ASN A 1 231 ? 33.419 25.265 -42.922 1.00 54.56 231 ASN A C 1
ATOM 1864 O O . ASN A 1 231 ? 32.870 24.398 -42.242 1.00 54.56 231 ASN A O 1
ATOM 1868 N N . PHE A 1 232 ? 33.538 25.182 -44.249 1.00 53.47 232 PHE A N 1
ATOM 1869 C CA . PHE A 1 232 ? 33.080 24.073 -45.093 1.00 53.47 232 PHE A CA 1
ATOM 1870 C C . PHE A 1 232 ? 34.206 23.062 -45.387 1.00 53.47 232 PHE A C 1
ATOM 1872 O O . PHE A 1 232 ? 34.328 22.592 -46.512 1.00 53.47 232 PHE A O 1
ATOM 1879 N N . ASP A 1 233 ? 35.030 22.741 -44.384 1.00 58.38 233 ASP A N 1
ATOM 1880 C CA . ASP A 1 233 ? 36.197 21.849 -44.541 1.00 58.38 233 ASP A CA 1
ATOM 1881 C C . ASP A 1 233 ? 36.004 20.449 -43.916 1.00 58.38 233 ASP A C 1
ATOM 1883 O O . ASP A 1 233 ? 36.900 19.619 -43.964 1.00 58.38 233 ASP A O 1
ATOM 1887 N N . ASP A 1 234 ? 34.814 20.141 -43.381 1.00 58.72 234 ASP A N 1
ATOM 1888 C CA . ASP A 1 234 ? 34.494 18.823 -42.791 1.00 58.72 234 ASP A CA 1
ATOM 1889 C C . ASP A 1 234 ? 33.640 17.929 -43.724 1.00 58.72 234 AS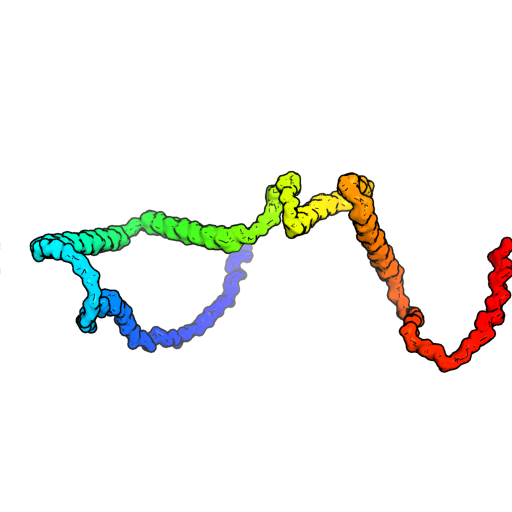P A C 1
ATOM 1891 O O . ASP A 1 234 ? 33.015 16.964 -43.284 1.00 58.72 234 ASP A O 1
ATOM 1895 N N . PHE A 1 235 ? 33.591 18.228 -45.030 1.00 55.31 235 PHE A N 1
ATOM 1896 C CA . PHE A 1 235 ? 32.880 17.414 -46.035 1.00 55.31 235 PHE A CA 1
ATOM 1897 C C . PHE A 1 235 ? 33.796 16.390 -46.738 1.00 55.31 235 PHE A C 1
ATOM 1899 O O . PHE A 1 235 ? 33.541 16.032 -47.883 1.00 55.31 235 PHE A O 1
ATOM 1906 N N . ASP A 1 236 ? 34.853 15.925 -46.061 1.00 59.03 236 ASP A N 1
ATOM 1907 C CA . ASP A 1 236 ? 35.804 14.927 -46.592 1.00 59.03 236 ASP A CA 1
ATOM 1908 C C . ASP A 1 236 ? 35.958 13.674 -45.694 1.00 59.03 236 ASP A C 1
ATOM 1910 O O . ASP A 1 236 ? 36.760 12.796 -45.997 1.00 59.03 236 ASP A O 1
ATOM 1914 N N . ASP A 1 237 ? 35.161 13.535 -44.620 1.00 66.44 237 ASP A N 1
ATOM 1915 C CA . ASP A 1 237 ? 35.179 12.364 -43.706 1.00 66.44 237 ASP A CA 1
ATOM 1916 C C . ASP A 1 237 ? 33.933 11.456 -43.851 1.00 66.44 237 ASP A C 1
ATOM 1918 O O . ASP A 1 237 ? 33.508 10.763 -42.926 1.00 66.44 237 ASP A O 1
ATOM 1922 N N . PHE A 1 238 ? 33.299 11.469 -45.030 1.00 55.97 238 PHE A N 1
ATOM 1923 C CA . PHE A 1 238 ? 32.257 10.502 -45.400 1.00 55.97 238 PHE A CA 1
ATOM 1924 C C . PHE A 1 238 ? 32.529 9.910 -46.790 1.00 55.97 238 PHE A C 1
ATOM 1926 O O . PHE A 1 238 ? 31.799 10.160 -47.752 1.00 55.97 238 PHE A O 1
ATOM 1933 N N . MET A 1 239 ? 33.602 9.119 -46.863 1.00 52.28 239 MET A N 1
ATOM 1934 C CA . MET A 1 239 ? 33.871 8.078 -47.863 1.00 52.28 239 MET A CA 1
ATOM 1935 C C . MET A 1 239 ? 34.476 6.865 -47.159 1.00 52.28 239 MET A C 1
ATOM 1937 O O . MET A 1 239 ? 35.530 7.029 -46.508 1.00 52.28 239 MET A O 1
#

Radius of gyration: 45.21 Å; Cα contacts (8 Å, |Δi|>4): 16; chains: 1; bounding box: 104×57×108 Å

Mean predicted aligned error: 23.27 Å

Organism: NCBI:txid44442

Secondary structure (DSSP, 8-state):
---SS---------------------------STTS--------------------HHHHHHHHHHHHHHHHHHHHHHHHHHHHHTS---HHHHHHHHHHHHHHHHHHHHHHHHHHHHSS----TTS-TTT----SHHHHHHHHHHHHHHHHTTTTSTTHHHHHHHHHHHHHTTS-HHHHHHHHHHHHHHHHHHHHHHHHHT-------------------S----GGGS----TTS--

pLDDT: mean 71.33, std 19.12, range [34.03, 97.12]

Sequence (239 aa):
MSDWENDFDDDEPIVPVVKKKWDDEDVEDDIKESWEESDEEEKPQPVAAPAKKKIPLAQKIAERQAEEERKKQELDAKRSELANRAQPETDEEAFERKEREKRLQIESDIQNASDLFSGVAVDDGSEPIEQMKPLTKEQFAAYQTRLVETISAHQKSGQYKVFLENFIRELCLPIKDLEVRKISSTLTALANEKQRQQREAAKPKKKGKEKPTLQGNQKTAGRPDTAAYDNFDDFDDFM

InterPro domains:
  IPR013906 Eukaryotic translation initiation factor 3 subunit J [MF_03009] (2-239)
  IPR013906 Eukaryotic translation initiation factor 3 subunit J [PF08597] (2-239)
  IPR013906 Eukaryotic translation initiation factor 3 subunit J [PTHR21681] (1-239)
  IPR023194 Eukaryotic translation initiation factor 3-like domain superfamily [G3DSA:1.10.246.60] (127-203)

Solvent-accessible surface area (backbone atoms only — not comparable to full-atom values): 15923 Å² total; per-residue (Å²): 134,91,84,86,85,82,84,81,78,85,77,80,79,83,75,80,86,77,86,72,89,86,84,83,79,93,65,85,73,76,77,61,79,73,78,81,72,84,76,90,89,87,89,88,86,90,80,93,76,80,90,76,81,85,76,58,70,68,59,59,51,52,51,52,51,54,50,51,50,49,53,50,51,50,52,49,49,52,50,49,50,52,52,62,65,66,49,86,66,54,75,68,58,51,49,51,50,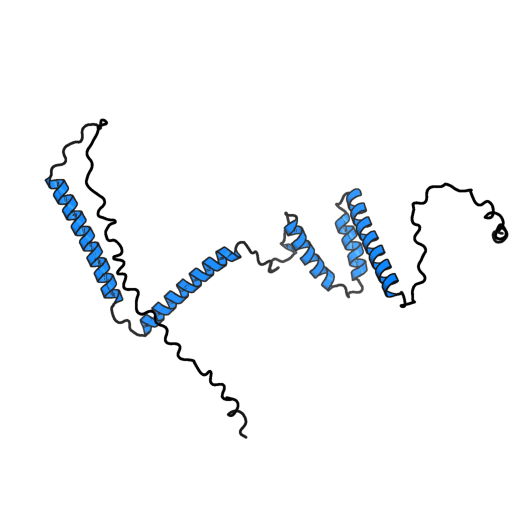53,49,50,51,50,49,53,49,51,48,51,50,48,51,50,46,44,63,71,41,67,80,52,74,72,80,64,77,77,64,54,77,90,72,65,77,66,85,48,76,67,45,44,52,54,52,50,50,55,49,50,53,63,58,55,72,47,62,85,44,89,57,37,66,61,50,52,54,52,51,56,50,61,71,43,65,90,51,56,72,72,59,52,52,52,54,51,51,53,51,52,52,51,50,51,49,54,51,48,52,52,56,58,72,66,53,74,96,64,83,80,77,82,73,86,75,82,74,90,78,74,84,93,80,77,77,88,80,79,73,79,74,79,78,77,78,77,84,76,84,84,128